Protein AF-A0A0B1RU85-F1 (afdb_monomer_lite)

Foldseek 3Di:
DQALVNLLVVVVVVVVVADPLEAEEEEDEAPDLAAQDDDDPVRCVVCVRRHPVNNLVSCVVVVHQHAYYHYAYPVDDDVVCVVVDVRDAHAHEADLSQLSYQEYHYNGQHDHYDPPPCPPPNASQNYAEYEYELLRFQALPSVLVSCLRDLNHAEYEYEYEPCLVVCLVPPPDQQDPDQRRGSRHPCRCVPDPDDNVNYDYYYHYPPPDPPPDDDDDDPRRHYDYD

Sequence (226 aa):
MVTPCAFRSLVRYLMEAADSETIWNLTLEDYTSRGQGYHGPADFSRYRNQVFISYIRALLDLGVSLNRLTLLDKRKISPYMMIMCMHKRRSIYMFPEFKRCRELFVCYDIGLIAPIFAHENDRFTSLRVFEVDESHVLYKRDLLEYLGNAPNLSEMRVVVPATWSRRVSTCTRGCFKSPDFACFRPDGWCGVQTRLPLTKFAIVGSDFEMSSTASIDSQKPRTITI

Structure (mmCIF, N/CA/C/O backbone):
data_AF-A0A0B1RU85-F1
#
_entry.id   AF-A0A0B1RU85-F1
#
loop_
_atom_site.group_PDB
_atom_site.id
_atom_site.type_symbol
_atom_site.label_atom_id
_atom_site.label_alt_id
_atom_site.label_comp_id
_atom_site.label_asym_id
_atom_site.label_entity_id
_atom_site.label_seq_id
_atom_site.pdbx_PDB_ins_code
_atom_site.Cartn_x
_atom_site.Cartn_y
_atom_site.Cartn_z
_atom_site.occupancy
_atom_site.B_iso_or_equiv
_atom_site.auth_seq_id
_atom_site.auth_comp_id
_atom_site.auth_asym_id
_atom_site.auth_atom_id
_atom_site.pdbx_PDB_model_num
ATOM 1 N N . MET A 1 1 ? 14.797 -3.941 17.939 1.00 65.75 1 MET A N 1
ATOM 2 C CA . MET A 1 1 ? 13.701 -4.357 17.034 1.00 65.75 1 MET A CA 1
ATOM 3 C C . MET A 1 1 ? 12.504 -4.723 17.899 1.00 65.75 1 MET A C 1
ATOM 5 O O . MET A 1 1 ? 12.635 -5.620 18.723 1.00 65.75 1 MET A O 1
ATOM 9 N N . VAL A 1 2 ? 11.397 -3.985 17.796 1.00 79.31 2 VAL A N 1
ATOM 10 C CA . VAL A 1 2 ? 10.183 -4.207 18.609 1.00 79.31 2 VAL A CA 1
ATOM 11 C C . VAL A 1 2 ? 9.482 -5.466 18.111 1.00 79.31 2 VAL A C 1
ATOM 13 O O . VAL A 1 2 ? 9.318 -5.611 16.910 1.00 79.31 2 VAL A O 1
ATOM 16 N N . THR A 1 3 ? 9.081 -6.398 18.976 1.00 87.88 3 THR A N 1
ATOM 17 C CA . THR A 1 3 ? 8.350 -7.599 18.526 1.00 87.88 3 THR A CA 1
ATOM 18 C C . THR A 1 3 ? 6.871 -7.278 18.265 1.00 87.88 3 THR A C 1
ATOM 20 O O . THR A 1 3 ? 6.344 -6.361 18.892 1.00 87.88 3 THR A O 1
ATOM 23 N N . PRO A 1 4 ? 6.151 -8.047 17.423 1.00 86.69 4 PRO A N 1
ATOM 24 C CA . PRO A 1 4 ? 4.714 -7.844 17.221 1.00 86.69 4 PRO A CA 1
ATOM 25 C C . PRO A 1 4 ? 3.900 -7.943 18.518 1.00 86.69 4 PRO A C 1
ATOM 27 O O . PRO A 1 4 ? 2.918 -7.230 18.680 1.00 86.69 4 PRO A O 1
ATOM 30 N N . CYS A 1 5 ? 4.326 -8.774 19.478 1.00 89.06 5 CYS A N 1
ATOM 31 C CA . CYS A 1 5 ? 3.682 -8.859 20.791 1.00 89.06 5 CYS A CA 1
ATOM 32 C C . CYS A 1 5 ? 3.886 -7.582 21.616 1.00 89.06 5 CYS A C 1
ATOM 34 O O . CYS A 1 5 ? 2.925 -7.065 22.176 1.00 89.06 5 CYS A O 1
ATOM 36 N N . ALA A 1 6 ? 5.115 -7.056 21.669 1.00 91.62 6 ALA A N 1
ATOM 37 C CA . ALA A 1 6 ? 5.402 -5.804 22.370 1.00 91.62 6 ALA A CA 1
ATOM 38 C C . ALA A 1 6 ? 4.677 -4.620 21.713 1.00 91.62 6 ALA A C 1
ATOM 40 O O . ALA A 1 6 ? 4.097 -3.787 22.402 1.00 91.62 6 ALA A O 1
ATOM 41 N N . PHE A 1 7 ? 4.642 -4.599 20.379 1.00 93.62 7 PHE A N 1
ATOM 42 C CA . PHE A 1 7 ? 3.871 -3.634 19.606 1.00 93.62 7 PHE A CA 1
ATOM 43 C C . PHE A 1 7 ? 2.373 -3.718 19.918 1.00 93.62 7 PHE A C 1
ATOM 45 O O . PHE A 1 7 ? 1.754 -2.704 20.211 1.00 93.62 7 PHE A O 1
ATOM 52 N N . ARG A 1 8 ? 1.796 -4.926 19.955 1.00 93.62 8 ARG A N 1
ATOM 53 C CA . ARG A 1 8 ? 0.395 -5.138 20.349 1.00 93.62 8 ARG A CA 1
ATOM 54 C C . ARG A 1 8 ? 0.104 -4.584 21.746 1.00 93.62 8 ARG A C 1
ATOM 56 O O . ARG A 1 8 ? -0.942 -3.976 21.947 1.00 93.62 8 ARG A O 1
ATOM 63 N N . SER A 1 9 ? 1.008 -4.782 22.706 1.00 94.38 9 SER A N 1
ATOM 64 C CA . SER A 1 9 ? 0.862 -4.217 24.054 1.00 94.38 9 SER A CA 1
ATOM 65 C C . SER A 1 9 ? 0.924 -2.689 24.055 1.00 94.38 9 SER A C 1
ATOM 67 O O . SER A 1 9 ? 0.103 -2.062 24.715 1.00 94.38 9 SER A O 1
ATOM 69 N N . LEU A 1 10 ? 1.836 -2.091 23.279 1.00 94.06 10 LEU A N 1
ATOM 70 C CA . LEU A 1 10 ? 1.905 -0.637 23.105 1.00 94.06 10 LEU A CA 1
ATOM 71 C C . LEU A 1 10 ? 0.601 -0.083 22.520 1.00 94.06 10 LEU A C 1
ATOM 73 O O . LEU A 1 10 ? 0.064 0.886 23.041 1.00 94.06 10 LEU A O 1
ATOM 77 N N . VAL A 1 11 ? 0.065 -0.715 21.474 1.00 93.81 11 VAL A N 1
ATOM 78 C CA . VAL A 1 11 ? -1.203 -0.294 20.865 1.00 93.81 11 VAL A CA 1
ATOM 79 C C . VAL A 1 11 ? -2.342 -0.357 21.879 1.00 93.81 11 VAL A C 1
ATOM 81 O O . VAL A 1 11 ? -3.091 0.604 21.980 1.00 93.81 11 VAL A O 1
ATOM 84 N N . ARG A 1 12 ? -2.456 -1.435 22.669 1.00 94.69 12 ARG A N 1
ATOM 85 C CA . ARG A 1 12 ? -3.480 -1.525 23.727 1.00 94.69 12 ARG A CA 1
ATOM 86 C C . ARG A 1 12 ? -3.381 -0.376 24.722 1.00 94.69 12 ARG A C 1
ATOM 88 O O . ARG A 1 12 ? -4.394 0.233 25.028 1.00 94.69 12 ARG A O 1
ATOM 95 N N . TYR A 1 13 ? -2.168 -0.064 25.167 1.00 94.25 13 TYR A N 1
ATOM 96 C CA . TYR A 1 13 ? -1.939 1.065 26.060 1.00 94.25 13 TYR A CA 1
ATOM 97 C C . TYR A 1 13 ? -2.370 2.395 25.420 1.00 94.25 13 TYR A C 1
ATOM 99 O O . TYR A 1 13 ? -3.059 3.193 26.043 1.00 94.25 13 TYR A O 1
ATOM 107 N N . LEU A 1 14 ? -2.035 2.618 24.145 1.00 93.88 14 LEU A N 1
ATOM 108 C CA . LEU A 1 14 ? -2.470 3.814 23.417 1.00 93.88 14 LEU A CA 1
ATOM 109 C C . LEU A 1 14 ? -3.996 3.870 23.235 1.00 93.88 14 LEU A C 1
ATOM 111 O O . LEU A 1 14 ? -4.567 4.956 23.256 1.00 93.88 14 LEU A O 1
ATOM 115 N N . MET A 1 15 ? -4.659 2.718 23.087 1.00 92.69 15 MET A N 1
ATOM 116 C CA . MET A 1 15 ? -6.118 2.637 22.986 1.00 92.69 15 MET A CA 1
ATOM 117 C C . MET A 1 15 ? -6.825 3.053 24.281 1.00 92.69 15 MET A C 1
ATOM 119 O O . MET A 1 15 ? -7.927 3.580 24.196 1.00 92.69 15 MET A O 1
ATOM 123 N N . GLU A 1 16 ? -6.213 2.878 25.457 1.00 93.00 16 GLU A N 1
ATOM 124 C CA . GLU A 1 16 ? -6.784 3.348 26.735 1.00 93.00 16 GLU A CA 1
ATOM 125 C C . GLU A 1 16 ? -6.899 4.881 26.797 1.00 93.00 16 GLU A C 1
ATOM 127 O O . GLU A 1 16 ? -7.765 5.414 27.487 1.00 93.00 16 GLU A O 1
ATOM 132 N N . ALA A 1 17 ? -6.045 5.595 26.057 1.00 89.38 17 ALA A N 1
ATOM 133 C CA . ALA A 1 17 ? -6.052 7.056 25.961 1.00 89.38 17 ALA A CA 1
ATOM 134 C C . ALA A 1 17 ? -6.800 7.591 24.722 1.00 89.38 17 ALA A C 1
ATOM 136 O O . ALA A 1 17 ? -6.946 8.812 24.569 1.00 89.38 17 ALA A O 1
ATOM 137 N N . ALA A 1 18 ? -7.232 6.696 23.830 1.00 90.12 18 ALA A N 1
ATOM 138 C CA . ALA A 1 18 ? -7.910 7.025 22.585 1.00 90.12 18 ALA A CA 1
ATOM 139 C C . ALA A 1 18 ? -9.431 7.088 22.768 1.00 90.12 18 ALA A C 1
ATOM 141 O O . ALA A 1 18 ? -10.016 6.412 23.610 1.00 90.12 18 ALA A O 1
ATOM 142 N N . ASP A 1 19 ? -10.071 7.887 21.927 1.00 89.31 19 ASP A N 1
ATOM 143 C CA . ASP A 1 19 ? -11.523 8.012 21.823 1.00 89.31 19 ASP A CA 1
ATOM 144 C C . ASP A 1 19 ? -12.006 7.608 20.416 1.00 89.31 19 ASP A C 1
ATOM 146 O O . ASP A 1 19 ? -11.216 7.213 19.553 1.00 89.31 19 ASP A O 1
ATOM 150 N N . SER A 1 20 ? -13.318 7.685 20.175 1.00 85.56 20 SER A N 1
ATOM 151 C CA . SER A 1 20 ? -13.927 7.351 18.878 1.00 85.56 20 SER A CA 1
ATOM 152 C C . SER A 1 20 ? -13.506 8.282 17.739 1.00 85.56 20 SER A C 1
ATOM 154 O O . SER A 1 20 ? -13.594 7.888 16.579 1.00 85.56 20 SER A O 1
ATOM 156 N N . GLU A 1 21 ? -13.040 9.490 18.058 1.00 88.88 21 GLU A N 1
ATOM 157 C CA . GLU A 1 21 ? -12.588 10.492 17.086 1.00 88.88 21 GLU A CA 1
ATOM 158 C C . GLU A 1 21 ? -11.089 10.372 16.781 1.00 88.88 21 GLU A C 1
ATOM 160 O O . GLU A 1 21 ? -10.546 11.106 15.950 1.00 88.88 21 GLU A O 1
ATOM 165 N N . THR A 1 22 ? -10.393 9.454 17.453 1.00 91.62 22 THR A N 1
ATOM 166 C CA . THR A 1 22 ? -8.951 9.307 17.315 1.00 91.62 22 THR A CA 1
ATOM 167 C C . THR A 1 22 ? -8.585 8.725 15.948 1.00 91.62 22 THR A C 1
ATOM 169 O O . THR A 1 22 ? -9.022 7.643 15.553 1.00 91.62 22 THR A O 1
ATOM 172 N N . ILE A 1 23 ? -7.714 9.433 15.232 1.00 94.31 23 ILE A N 1
ATOM 173 C CA . ILE A 1 23 ? -7.208 9.051 13.914 1.00 94.31 23 ILE A CA 1
ATOM 174 C C . ILE A 1 23 ? -5.918 8.252 14.082 1.00 94.31 23 ILE A C 1
ATOM 176 O O . ILE A 1 23 ? -4.928 8.764 14.601 1.00 94.31 23 ILE A O 1
ATOM 180 N N . TRP A 1 24 ? -5.911 7.019 13.577 1.00 95.75 24 TRP A N 1
ATOM 181 C CA . TRP A 1 24 ? -4.759 6.120 13.643 1.00 95.75 24 TRP A CA 1
ATOM 182 C C . TRP A 1 24 ? -3.991 6.083 12.323 1.00 95.75 24 TRP A C 1
ATOM 184 O O . TRP A 1 24 ? -4.533 5.694 11.286 1.00 95.75 24 TRP A O 1
ATOM 194 N N . ASN A 1 25 ? -2.710 6.432 12.368 1.00 96.88 25 ASN A N 1
ATOM 195 C CA . ASN A 1 25 ? -1.782 6.329 11.249 1.00 96.88 25 ASN A CA 1
ATOM 196 C C . ASN A 1 25 ? -0.615 5.411 11.630 1.00 96.88 25 ASN A C 1
ATOM 198 O O . ASN A 1 25 ? -0.093 5.495 12.741 1.00 96.88 25 ASN A O 1
ATOM 202 N N . LEU A 1 26 ? -0.187 4.559 10.701 1.00 96.50 26 LEU A N 1
ATOM 203 C CA . LEU A 1 26 ? 0.942 3.652 10.891 1.00 96.50 26 LEU A CA 1
ATOM 204 C C . LEU A 1 26 ? 1.973 3.842 9.783 1.00 96.50 26 LEU A C 1
ATOM 206 O O . LEU A 1 26 ? 1.632 3.743 8.603 1.00 96.50 26 LEU A O 1
ATOM 210 N N . THR A 1 27 ? 3.237 4.023 10.160 1.00 96.50 27 THR A N 1
ATOM 211 C CA . THR A 1 27 ? 4.373 3.977 9.236 1.00 96.50 27 THR A CA 1
ATOM 212 C C . THR A 1 27 ? 5.289 2.814 9.588 1.00 96.50 27 THR A C 1
ATOM 214 O O . THR A 1 27 ? 5.839 2.735 10.681 1.00 96.50 27 THR A O 1
ATOM 217 N N . LEU A 1 28 ? 5.480 1.896 8.642 1.00 94.88 28 LEU A N 1
ATOM 218 C CA . LEU A 1 28 ? 6.415 0.788 8.785 1.00 94.88 28 LEU A CA 1
ATOM 219 C C . LEU A 1 28 ? 7.633 1.025 7.900 1.00 94.88 28 LEU A C 1
ATOM 221 O O . LEU A 1 28 ? 7.527 1.113 6.675 1.00 94.88 28 LEU A O 1
ATOM 225 N N . GLU A 1 29 ? 8.796 1.112 8.540 1.00 93.62 29 GLU A N 1
ATOM 226 C CA . GLU A 1 29 ? 10.071 1.379 7.883 1.00 93.62 29 GLU A CA 1
ATOM 227 C C . GLU A 1 29 ? 10.967 0.136 7.897 1.00 93.62 29 GLU A C 1
ATOM 229 O O . GLU A 1 29 ? 11.256 -0.448 8.945 1.00 93.62 29 GLU A O 1
ATOM 234 N N . ASP A 1 30 ? 11.423 -0.282 6.719 1.00 90.56 30 ASP A N 1
ATOM 235 C CA . ASP A 1 30 ? 12.231 -1.481 6.558 1.00 90.56 30 ASP A CA 1
ATOM 236 C C . ASP A 1 30 ? 13.725 -1.155 6.578 1.00 90.56 30 ASP A C 1
ATOM 238 O O . ASP A 1 30 ? 14.282 -0.554 5.655 1.00 90.56 30 ASP A O 1
ATOM 242 N N . TYR A 1 31 ? 14.385 -1.639 7.626 1.00 87.69 31 TYR A N 1
ATOM 243 C CA . TYR A 1 31 ? 15.836 -1.590 7.803 1.00 87.69 31 TYR A CA 1
ATOM 244 C C . TYR A 1 31 ? 16.511 -2.962 7.636 1.00 87.69 31 TYR A C 1
ATOM 246 O O . TYR A 1 31 ? 17.743 -3.074 7.705 1.00 87.69 31 TYR A O 1
ATOM 254 N N . THR A 1 32 ? 15.736 -4.023 7.399 1.00 85.19 32 THR A N 1
ATOM 255 C CA . THR A 1 32 ? 16.245 -5.388 7.210 1.00 85.19 32 THR A CA 1
ATOM 256 C C . THR A 1 32 ? 17.167 -5.451 5.997 1.00 85.19 32 THR A C 1
ATOM 258 O O . THR A 1 32 ? 17.167 -4.558 5.158 1.00 85.19 32 THR A O 1
ATOM 261 N N . SER A 1 33 ? 17.984 -6.493 5.863 1.00 81.50 33 SER A N 1
ATOM 262 C CA . SER A 1 33 ? 18.828 -6.685 4.673 1.00 81.50 33 SER A CA 1
ATOM 263 C C . SER A 1 33 ? 18.098 -7.359 3.507 1.00 81.50 33 SER A C 1
ATOM 265 O O . SER A 1 33 ? 18.539 -7.219 2.368 1.00 81.50 33 SER A O 1
ATOM 267 N N . ARG A 1 34 ? 16.997 -8.072 3.775 1.00 79.25 34 ARG A N 1
ATOM 268 C CA . ARG A 1 34 ? 16.330 -8.971 2.816 1.00 79.25 34 ARG A CA 1
ATOM 269 C C . ARG A 1 34 ? 15.095 -8.369 2.148 1.00 79.25 34 ARG A C 1
ATOM 271 O O . ARG A 1 34 ? 14.706 -8.844 1.086 1.00 79.25 34 ARG A O 1
ATOM 278 N N . GLY A 1 35 ? 14.528 -7.324 2.735 1.00 85.94 35 GLY A N 1
ATOM 279 C CA . GLY A 1 35 ? 13.286 -6.731 2.274 1.00 85.94 35 GLY A CA 1
ATOM 280 C C . GLY A 1 35 ? 12.034 -7.438 2.811 1.00 85.94 35 GLY A C 1
ATOM 281 O O . GLY A 1 35 ? 12.143 -8.401 3.566 1.00 85.94 35 GLY A O 1
ATOM 282 N N . GLN A 1 36 ? 10.853 -6.980 2.387 1.00 89.00 36 GLN A N 1
ATOM 283 C CA . GLN A 1 36 ? 9.531 -7.439 2.850 1.00 89.00 36 GLN A CA 1
ATOM 284 C C . GLN A 1 36 ? 8.862 -8.459 1.911 1.00 89.00 36 GLN A C 1
ATOM 286 O O . GLN A 1 36 ? 7.638 -8.466 1.773 1.00 89.00 36 GLN A O 1
ATOM 291 N N . GLY A 1 37 ? 9.654 -9.267 1.203 1.00 85.62 37 GLY A N 1
ATOM 292 C CA . GLY A 1 37 ? 9.170 -10.166 0.152 1.00 85.62 37 GLY A CA 1
ATOM 293 C C . GLY A 1 37 ? 8.228 -11.267 0.658 1.00 85.62 37 GLY A C 1
ATOM 294 O O . GLY A 1 37 ? 7.721 -11.241 1.778 1.00 85.62 37 GLY A O 1
ATOM 295 N N . TYR A 1 38 ? 7.984 -12.282 -0.172 1.00 83.88 38 TYR A N 1
ATOM 296 C CA . TYR A 1 38 ? 7.183 -13.420 0.274 1.00 83.88 38 TYR A CA 1
ATOM 297 C C . TYR A 1 38 ? 7.962 -14.273 1.282 1.00 83.88 38 TYR A C 1
ATOM 299 O O . TYR A 1 38 ? 9.091 -14.689 1.019 1.00 83.88 38 TYR A O 1
ATOM 307 N N . HIS A 1 39 ? 7.324 -14.578 2.409 1.00 81.19 39 HIS A N 1
ATOM 308 C CA . HIS A 1 39 ? 7.817 -15.529 3.396 1.00 81.19 39 HIS A CA 1
ATOM 309 C C . HIS A 1 39 ? 6.855 -16.713 3.466 1.00 81.19 39 HIS A C 1
ATOM 311 O O . HIS A 1 39 ? 5.678 -16.538 3.784 1.00 81.19 39 HIS A O 1
ATOM 317 N N . GLY A 1 40 ? 7.358 -17.922 3.202 1.00 80.19 40 GLY A N 1
ATOM 318 C CA . GLY A 1 40 ? 6.576 -19.143 3.391 1.00 80.19 40 GLY A CA 1
ATOM 319 C C . GLY A 1 40 ? 6.234 -19.375 4.872 1.00 80.19 40 GLY A C 1
ATOM 320 O O . GLY A 1 40 ? 6.880 -18.791 5.743 1.00 80.19 40 GLY A O 1
ATOM 321 N N . PRO A 1 41 ? 5.270 -20.253 5.205 1.00 80.56 41 PRO A N 1
ATOM 322 C CA . PRO A 1 41 ? 4.784 -20.434 6.582 1.00 80.56 41 PRO A CA 1
ATOM 323 C C . PRO A 1 41 ? 5.880 -20.708 7.632 1.00 80.56 41 PRO A C 1
ATOM 325 O O . PRO A 1 41 ? 5.841 -20.173 8.745 1.00 80.56 41 PRO A O 1
ATOM 328 N N . ALA A 1 42 ? 6.895 -21.500 7.267 1.00 81.62 42 ALA A N 1
ATOM 329 C CA . ALA A 1 42 ? 8.024 -21.819 8.141 1.00 81.62 42 ALA A CA 1
ATOM 330 C C . ALA A 1 42 ? 8.927 -20.600 8.410 1.00 81.62 42 ALA A C 1
ATOM 332 O O . ALA A 1 42 ? 9.342 -20.366 9.547 1.00 81.62 42 ALA A O 1
ATOM 333 N N . ASP A 1 43 ? 9.192 -19.794 7.381 1.00 80.94 43 ASP A N 1
ATOM 334 C CA . ASP A 1 43 ? 10.002 -18.578 7.486 1.00 80.94 43 ASP A CA 1
ATOM 335 C C . ASP A 1 43 ? 9.235 -17.450 8.169 1.00 80.94 43 ASP A C 1
ATOM 337 O O . ASP A 1 43 ? 9.802 -16.709 8.968 1.00 80.94 43 ASP A O 1
ATOM 341 N N . PHE A 1 44 ? 7.931 -17.355 7.919 1.00 80.56 44 PHE A N 1
ATOM 342 C CA . PHE A 1 44 ? 7.063 -16.360 8.529 1.00 80.56 44 PHE A CA 1
ATOM 343 C C . PHE A 1 44 ? 7.102 -16.442 10.056 1.00 80.56 44 PHE A C 1
ATOM 345 O O . PHE A 1 44 ? 7.278 -15.434 10.736 1.00 80.56 44 PHE A O 1
ATOM 352 N N . SER A 1 45 ? 7.031 -17.657 10.603 1.00 80.06 45 SER A N 1
ATOM 353 C CA . SER A 1 45 ? 7.113 -17.882 12.049 1.00 80.06 45 SER A CA 1
ATOM 354 C C . SER A 1 45 ? 8.457 -17.430 12.635 1.00 80.06 45 SER A C 1
ATOM 356 O O . SER A 1 45 ? 8.499 -16.862 13.727 1.00 80.06 45 SER A O 1
ATOM 358 N N . ARG A 1 46 ? 9.554 -17.635 11.892 1.00 83.44 46 ARG A N 1
ATOM 359 C CA . ARG A 1 46 ? 10.921 -17.280 12.309 1.00 83.44 46 ARG A CA 1
ATOM 360 C C . ARG A 1 46 ? 11.205 -15.784 12.198 1.00 83.44 46 ARG A C 1
ATOM 362 O O . ARG A 1 46 ? 11.888 -15.235 13.056 1.00 83.44 46 ARG A O 1
ATOM 369 N N . TYR A 1 47 ? 10.676 -15.131 11.166 1.00 84.00 47 TYR A N 1
ATOM 370 C CA . TYR A 1 47 ? 10.952 -13.731 10.831 1.00 84.00 47 TYR A CA 1
ATOM 371 C C . TYR A 1 47 ? 9.776 -12.792 11.129 1.00 84.00 47 TYR A C 1
ATOM 373 O O . TYR A 1 47 ? 9.770 -11.652 10.676 1.00 84.00 47 TYR A O 1
ATOM 381 N N . ARG A 1 48 ? 8.793 -13.225 11.929 1.00 83.69 48 ARG A N 1
ATOM 382 C CA . ARG A 1 48 ? 7.587 -12.445 12.277 1.00 83.69 48 ARG A CA 1
ATOM 383 C C . ARG A 1 48 ? 7.865 -11.033 12.808 1.00 83.69 48 ARG A C 1
ATOM 385 O O . ARG A 1 48 ? 7.043 -10.143 12.675 1.00 83.69 48 ARG A O 1
ATOM 392 N N . ASN A 1 49 ? 9.015 -10.812 13.440 1.00 85.19 49 ASN A N 1
ATOM 393 C CA . ASN A 1 49 ? 9.450 -9.512 13.963 1.00 85.19 49 ASN A CA 1
ATOM 394 C C . ASN A 1 49 ? 10.182 -8.638 12.935 1.00 85.19 49 ASN A C 1
ATOM 396 O O . ASN A 1 49 ? 10.701 -7.585 13.284 1.00 85.19 49 ASN A O 1
ATOM 400 N N . GLN A 1 50 ? 10.285 -9.099 11.695 1.00 85.25 50 GLN A N 1
ATOM 401 C CA . GLN A 1 50 ? 10.953 -8.411 10.592 1.00 85.25 50 GLN A CA 1
ATOM 402 C C . GLN A 1 50 ? 9.999 -8.144 9.425 1.00 85.25 50 GLN A C 1
ATOM 404 O O . GLN A 1 50 ? 10.380 -7.433 8.499 1.00 85.25 50 GLN A O 1
ATOM 409 N N . VAL A 1 51 ? 8.782 -8.698 9.475 1.00 90.31 51 VAL A N 1
ATOM 410 C CA . VAL A 1 51 ? 7.784 -8.610 8.405 1.00 90.31 51 VAL A CA 1
ATOM 411 C C . VAL A 1 51 ? 6.653 -7.656 8.782 1.00 90.31 51 VAL A C 1
ATOM 413 O O . VAL A 1 51 ? 6.015 -7.796 9.826 1.00 90.31 51 VAL A O 1
ATOM 416 N N . PHE A 1 52 ? 6.368 -6.695 7.910 1.00 93.69 52 PHE A N 1
ATOM 417 C CA . PHE A 1 52 ? 5.370 -5.644 8.120 1.00 93.69 52 PHE A CA 1
ATOM 418 C C . PHE A 1 52 ? 3.977 -6.187 8.425 1.00 93.69 52 PHE A C 1
ATOM 420 O O . PHE A 1 52 ? 3.296 -5.711 9.334 1.00 93.69 52 PHE A O 1
ATOM 427 N N . ILE A 1 53 ? 3.569 -7.234 7.710 1.00 92.62 53 ILE A N 1
ATOM 428 C CA . ILE A 1 53 ? 2.241 -7.831 7.855 1.00 92.62 53 ILE A CA 1
ATOM 429 C C . ILE A 1 53 ? 1.965 -8.344 9.276 1.00 92.62 53 ILE A C 1
ATOM 431 O O . ILE A 1 53 ? 0.821 -8.309 9.717 1.00 92.62 53 ILE A O 1
ATOM 435 N N . SER A 1 54 ? 2.982 -8.758 10.039 1.00 92.75 54 SER A N 1
ATOM 436 C CA . SER A 1 54 ? 2.782 -9.180 11.431 1.00 92.75 54 SER A CA 1
ATOM 437 C C . SER A 1 54 ? 2.361 -8.023 12.341 1.00 92.75 54 SER A C 1
ATOM 439 O O . SER A 1 54 ? 1.551 -8.234 13.240 1.00 92.75 54 SER A O 1
ATOM 441 N N . TYR A 1 55 ? 2.863 -6.809 12.102 1.00 94.69 55 TYR A N 1
ATOM 442 C CA . TYR A 1 55 ? 2.471 -5.611 12.854 1.00 94.69 55 TYR A CA 1
ATOM 443 C C . TYR A 1 55 ? 1.075 -5.136 12.452 1.00 94.69 55 TYR A C 1
ATOM 445 O O . TYR A 1 55 ? 0.262 -4.804 13.310 1.00 94.69 55 TYR A O 1
ATOM 453 N N . ILE A 1 56 ? 0.767 -5.182 11.155 1.00 94.56 56 ILE A N 1
ATOM 454 C CA . ILE A 1 56 ? -0.553 -4.805 10.635 1.00 94.56 56 ILE A CA 1
ATOM 455 C C . ILE A 1 56 ? -1.628 -5.754 11.166 1.00 94.56 56 ILE A C 1
ATOM 457 O O . ILE A 1 56 ? -2.631 -5.296 11.702 1.00 94.56 56 ILE A O 1
ATOM 461 N N . ARG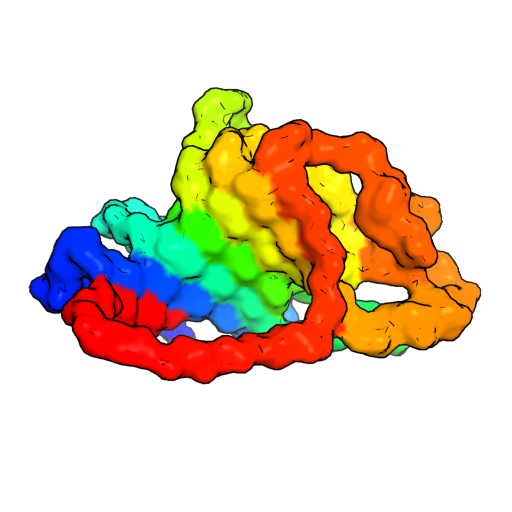 A 1 57 ? -1.395 -7.072 11.121 1.00 93.19 57 ARG A N 1
ATOM 462 C CA . ARG A 1 57 ? -2.305 -8.055 11.731 1.00 93.19 57 ARG A CA 1
ATOM 463 C C . ARG A 1 57 ? -2.487 -7.812 13.228 1.00 93.19 57 ARG A C 1
ATOM 465 O O . ARG A 1 57 ? -3.611 -7.856 13.703 1.00 93.19 57 ARG A O 1
ATOM 472 N N . ALA A 1 58 ? -1.424 -7.466 13.958 1.00 93.81 58 ALA A N 1
ATOM 473 C CA . ALA A 1 58 ? -1.534 -7.158 15.384 1.00 93.81 58 ALA A CA 1
ATOM 474 C C . ALA A 1 58 ? -2.446 -5.950 15.684 1.00 93.81 58 ALA A C 1
ATOM 476 O O . ALA A 1 58 ? -3.151 -5.983 16.689 1.00 93.81 58 ALA A O 1
ATOM 477 N N . LEU A 1 59 ? -2.454 -4.916 14.833 1.00 93.56 59 LEU A N 1
ATOM 478 C CA . LEU A 1 59 ? -3.378 -3.774 14.935 1.00 93.56 59 LEU A CA 1
ATOM 479 C C . LEU A 1 59 ? -4.816 -4.160 14.583 1.00 93.56 59 LEU A C 1
ATOM 481 O O . LEU A 1 59 ? -5.748 -3.822 15.311 1.00 93.56 59 LEU A O 1
ATOM 485 N N . LEU A 1 60 ? -4.991 -4.888 13.479 1.00 92.25 60 LEU A N 1
ATOM 486 C CA . LEU A 1 60 ? -6.307 -5.315 13.008 1.00 92.25 60 LEU A CA 1
ATOM 487 C C . LEU A 1 60 ? -6.988 -6.266 14.001 1.00 92.25 60 LEU A C 1
ATOM 489 O O . LEU A 1 60 ? -8.184 -6.134 14.242 1.00 92.25 60 LEU A O 1
ATOM 493 N N . ASP A 1 61 ? -6.228 -7.160 14.638 1.00 93.56 61 ASP A N 1
ATOM 494 C CA . ASP A 1 61 ? -6.706 -8.052 15.704 1.00 93.56 61 ASP A CA 1
ATOM 495 C C . ASP A 1 61 ? -7.197 -7.299 16.951 1.00 93.56 61 ASP A C 1
ATOM 497 O O . ASP A 1 61 ? -7.908 -7.869 17.779 1.00 93.56 61 ASP A O 1
ATOM 501 N N . LEU A 1 62 ? -6.763 -6.050 17.141 1.00 93.94 62 LEU A N 1
ATOM 502 C CA . LEU A 1 62 ? -7.226 -5.173 18.217 1.00 93.94 62 LEU A CA 1
ATOM 503 C C . LEU A 1 62 ? -8.428 -4.314 17.796 1.00 93.94 62 LEU A C 1
ATOM 505 O O . LEU A 1 62 ? -8.929 -3.545 18.608 1.00 93.94 62 LEU A O 1
ATOM 509 N N . GLY A 1 63 ? -8.900 -4.438 16.552 1.00 91.81 63 GLY A N 1
ATOM 510 C CA . GLY A 1 63 ? -10.018 -3.653 16.028 1.00 91.81 63 GLY A CA 1
ATOM 511 C C . GLY A 1 63 ? -9.662 -2.206 15.681 1.00 91.81 63 GLY A C 1
ATOM 512 O O . GLY A 1 63 ? -10.561 -1.391 15.482 1.00 91.81 63 GLY A O 1
ATOM 513 N N . VAL A 1 64 ? -8.371 -1.864 15.592 1.00 92.75 64 VAL A N 1
ATOM 514 C CA . VAL A 1 64 ? -7.941 -0.506 15.231 1.00 92.75 64 VAL A CA 1
ATOM 515 C C . VAL A 1 64 ? -8.270 -0.229 13.764 1.00 92.75 64 VAL A C 1
ATOM 517 O O . VAL A 1 64 ? -7.804 -0.925 12.861 1.00 92.75 64 VAL A O 1
ATOM 520 N N . SER A 1 65 ? -9.052 0.824 13.526 1.00 92.69 65 SER A N 1
ATOM 521 C CA . SER A 1 65 ? -9.378 1.300 12.180 1.00 92.69 65 SER A CA 1
ATOM 522 C C . SER A 1 65 ? -8.312 2.277 11.694 1.00 92.69 65 SER A C 1
ATOM 524 O O . SER A 1 65 ? -8.237 3.413 12.157 1.00 92.69 65 SER A O 1
ATOM 526 N N . LEU A 1 66 ? -7.473 1.834 10.757 1.00 95.38 66 LEU A N 1
ATOM 527 C CA . LEU A 1 66 ? -6.385 2.654 10.229 1.00 95.38 66 LEU A CA 1
ATOM 528 C C . LEU A 1 66 ? -6.903 3.708 9.249 1.00 95.38 66 LEU A C 1
ATOM 530 O O . LEU A 1 66 ? -7.533 3.399 8.236 1.00 95.38 66 LEU A O 1
ATOM 534 N N . ASN A 1 67 ? -6.555 4.963 9.506 1.00 96.75 67 ASN A N 1
ATOM 535 C CA . ASN A 1 67 ? -6.716 6.038 8.543 1.00 96.75 67 ASN A CA 1
ATOM 536 C C . ASN A 1 67 ? -5.618 5.960 7.477 1.00 96.75 67 ASN A C 1
ATOM 538 O O . ASN A 1 67 ? -5.928 5.854 6.296 1.00 96.75 67 ASN A O 1
ATOM 542 N N . ARG A 1 68 ? -4.344 5.925 7.877 1.00 97.69 68 ARG A N 1
ATOM 543 C CA . ARG A 1 68 ? -3.213 5.866 6.941 1.00 97.69 68 ARG A CA 1
ATOM 544 C C . ARG A 1 68 ? -2.272 4.712 7.251 1.00 97.69 68 ARG A C 1
ATOM 546 O O . ARG A 1 68 ? -1.900 4.514 8.405 1.00 97.69 68 ARG A O 1
ATOM 553 N N . LEU A 1 69 ? -1.848 4.004 6.210 1.00 98.19 69 LEU A N 1
ATOM 554 C CA . LEU A 1 69 ? -0.773 3.019 6.255 1.00 98.19 69 LEU A CA 1
ATOM 555 C C . LEU A 1 69 ? 0.326 3.413 5.264 1.00 98.19 69 LEU A C 1
ATOM 557 O O . LEU A 1 69 ? 0.066 3.505 4.067 1.00 98.19 69 LEU A O 1
ATOM 561 N N . THR A 1 70 ? 1.547 3.595 5.759 1.00 97.12 70 THR A N 1
ATOM 562 C CA . THR A 1 70 ? 2.731 3.904 4.949 1.00 97.12 70 THR A CA 1
ATOM 563 C C . THR A 1 70 ? 3.745 2.770 5.056 1.00 97.12 70 THR A C 1
ATOM 565 O O . THR A 1 70 ? 4.172 2.414 6.154 1.00 97.12 70 THR A O 1
ATOM 568 N N . LEU A 1 71 ? 4.146 2.202 3.918 1.00 95.38 71 LEU A N 1
ATOM 569 C CA . LEU A 1 71 ? 5.116 1.107 3.824 1.00 95.38 71 LEU A CA 1
ATOM 570 C C . LEU A 1 71 ? 6.374 1.614 3.117 1.00 95.38 71 LEU A C 1
ATOM 572 O O . LEU A 1 71 ? 6.320 1.945 1.934 1.00 95.38 71 LEU A O 1
ATOM 576 N N . LEU A 1 72 ? 7.501 1.679 3.826 1.00 92.81 72 LEU A N 1
ATOM 577 C CA . LEU A 1 72 ? 8.705 2.368 3.357 1.00 92.81 72 LEU A CA 1
ATOM 578 C C . LEU A 1 72 ? 9.945 1.470 3.400 1.00 92.81 72 LEU A C 1
ATOM 580 O O . LEU A 1 72 ? 10.262 0.892 4.437 1.00 92.81 72 LEU A O 1
ATOM 584 N N . ASP A 1 73 ? 10.702 1.415 2.302 1.00 89.94 73 ASP A N 1
ATOM 585 C CA . ASP A 1 73 ? 12.056 0.843 2.295 1.00 89.94 73 ASP A CA 1
ATOM 586 C C . ASP A 1 73 ? 13.117 1.944 2.427 1.00 89.94 73 ASP A C 1
ATOM 588 O O . ASP A 1 73 ? 13.443 2.632 1.460 1.00 89.94 73 ASP A O 1
ATOM 592 N N . LYS A 1 74 ? 13.709 2.098 3.617 1.00 83.75 74 LYS A N 1
ATOM 593 C CA . LYS A 1 74 ? 14.764 3.104 3.861 1.00 83.75 74 LYS A CA 1
ATOM 594 C C . LYS A 1 74 ? 16.098 2.737 3.232 1.00 83.75 74 LYS A C 1
ATOM 596 O O . LYS A 1 74 ? 16.936 3.603 3.000 1.00 83.75 74 LYS A O 1
ATOM 601 N N . ARG A 1 75 ? 16.323 1.446 2.988 1.00 81.25 75 ARG A N 1
ATOM 602 C CA . ARG A 1 75 ? 17.557 0.936 2.375 1.00 81.25 75 ARG A CA 1
ATOM 603 C C . ARG A 1 75 ? 17.416 0.772 0.873 1.00 81.25 75 ARG A C 1
ATOM 605 O O . ARG A 1 75 ? 18.278 0.164 0.232 1.00 81.25 75 ARG A O 1
ATOM 612 N N . LYS A 1 76 ? 16.325 1.296 0.324 1.00 75.50 76 LYS A N 1
ATOM 613 C CA . LYS A 1 76 ? 16.056 1.252 -1.090 1.00 75.50 76 LYS A CA 1
ATOM 614 C C . LYS A 1 76 ? 17.165 1.947 -1.849 1.00 75.50 76 LYS A C 1
ATOM 616 O O . LYS A 1 76 ? 17.495 3.108 -1.616 1.00 75.50 76 LYS A O 1
ATOM 621 N N . ILE A 1 77 ? 17.675 1.227 -2.830 1.00 71.00 77 ILE A N 1
ATOM 622 C CA . ILE A 1 77 ? 18.499 1.822 -3.858 1.00 71.00 77 ILE A CA 1
ATOM 623 C C . ILE A 1 77 ? 17.562 2.215 -4.996 1.00 71.00 77 ILE A C 1
ATOM 625 O O . ILE A 1 77 ? 16.641 1.481 -5.355 1.00 71.00 77 ILE A O 1
ATOM 629 N N . SER A 1 78 ? 17.796 3.399 -5.550 1.00 66.19 78 SER A N 1
ATOM 630 C CA . SER A 1 78 ? 17.152 3.875 -6.770 1.00 66.19 78 SER A CA 1
ATOM 631 C C . SER A 1 78 ? 17.115 2.743 -7.816 1.00 66.19 78 SER A C 1
ATOM 633 O O . SER A 1 78 ? 18.183 2.192 -8.099 1.00 66.19 78 SER A O 1
ATOM 635 N N . PRO A 1 79 ? 15.957 2.382 -8.414 1.00 61.06 79 PRO A N 1
ATOM 636 C CA . PRO A 1 79 ? 15.862 1.241 -9.340 1.00 61.06 79 PRO A CA 1
ATOM 637 C C . PRO A 1 79 ? 16.861 1.298 -10.512 1.00 61.06 79 PRO A C 1
ATOM 639 O O . PRO A 1 79 ? 17.251 0.279 -11.068 1.00 61.06 79 PRO A O 1
ATOM 642 N N . TYR A 1 80 ? 17.353 2.494 -10.832 1.00 58.00 80 TYR A N 1
ATOM 643 C CA . TYR A 1 80 ? 18.387 2.777 -11.829 1.00 58.00 80 TYR A CA 1
ATOM 644 C C . TYR A 1 80 ? 19.780 2.236 -11.458 1.00 58.00 80 TYR A C 1
ATOM 646 O O . TYR A 1 80 ? 20.533 1.811 -12.328 1.00 58.00 80 TYR A O 1
ATOM 654 N N . MET A 1 81 ? 20.125 2.205 -10.169 1.00 58.22 81 MET A N 1
ATOM 655 C CA . MET A 1 81 ? 21.381 1.621 -9.684 1.00 58.22 81 MET A CA 1
ATOM 656 C C . MET A 1 81 ? 21.331 0.091 -9.674 1.00 58.22 81 MET A C 1
ATOM 658 O O . MET A 1 81 ? 22.374 -0.547 -9.620 1.00 58.22 81 MET A O 1
ATOM 662 N N . MET A 1 82 ? 20.145 -0.522 -9.747 1.00 56.84 82 MET A N 1
ATOM 663 C CA . MET A 1 82 ? 20.024 -1.981 -9.759 1.00 56.84 82 MET A CA 1
ATOM 664 C C . MET A 1 82 ? 20.494 -2.626 -11.065 1.00 56.84 82 MET A C 1
ATOM 666 O O . MET A 1 82 ? 20.853 -3.797 -11.076 1.00 56.84 82 MET A O 1
ATOM 670 N N . ILE A 1 83 ? 20.489 -1.881 -12.174 1.00 56.22 83 ILE A N 1
ATOM 671 C CA . ILE A 1 83 ? 21.070 -2.352 -13.441 1.00 56.22 83 ILE A CA 1
ATOM 672 C C . ILE A 1 83 ? 22.600 -2.372 -13.335 1.00 56.22 83 ILE A C 1
ATOM 674 O O . ILE A 1 83 ? 23.256 -3.206 -13.953 1.00 56.22 83 ILE A O 1
ATOM 678 N N . MET A 1 84 ? 23.164 -1.450 -12.550 1.00 48.41 84 MET A N 1
ATOM 679 C CA . MET A 1 84 ? 24.609 -1.273 -12.402 1.00 48.41 84 MET A CA 1
ATOM 680 C C . MET A 1 84 ? 25.196 -2.125 -11.275 1.00 48.41 84 MET A C 1
ATOM 682 O O . MET A 1 84 ? 26.327 -2.590 -11.379 1.00 48.41 84 MET A O 1
ATOM 686 N N . CYS A 1 85 ? 24.424 -2.372 -10.220 1.00 51.84 85 CYS A N 1
ATOM 687 C CA . CYS A 1 85 ? 24.832 -3.177 -9.085 1.00 51.84 85 CYS A CA 1
ATOM 688 C C . CYS A 1 85 ? 23.998 -4.457 -9.045 1.00 51.84 85 CYS A C 1
ATOM 690 O O . CYS A 1 85 ? 22.779 -4.391 -8.916 1.00 51.84 85 CYS A O 1
ATOM 692 N N . MET A 1 86 ? 24.660 -5.618 -9.065 1.00 55.03 86 MET A N 1
ATOM 693 C CA . MET A 1 86 ? 24.084 -6.971 -8.912 1.00 55.03 86 MET A CA 1
ATOM 694 C C . MET A 1 86 ? 23.457 -7.217 -7.516 1.00 55.03 86 MET A C 1
ATOM 696 O O . MET A 1 86 ? 23.518 -8.315 -6.963 1.00 55.03 86 MET A O 1
ATOM 700 N N . HIS A 1 87 ? 22.893 -6.188 -6.883 1.00 61.03 87 HIS A N 1
ATOM 701 C CA . HIS A 1 87 ? 22.187 -6.299 -5.620 1.00 61.03 87 HIS A CA 1
ATOM 702 C C . HIS A 1 87 ? 20.822 -6.951 -5.839 1.00 61.03 87 HIS A C 1
ATOM 704 O O . HIS A 1 87 ? 20.108 -6.657 -6.799 1.00 61.03 87 HIS A O 1
ATOM 710 N N . LYS A 1 88 ? 20.433 -7.831 -4.910 1.00 67.06 88 LYS A N 1
ATOM 711 C CA . LYS A 1 88 ? 19.091 -8.417 -4.908 1.00 67.06 88 LYS A CA 1
ATOM 712 C C . LYS A 1 88 ? 18.052 -7.309 -4.763 1.00 67.06 88 LYS A C 1
ATOM 714 O O . LYS A 1 88 ? 18.147 -6.488 -3.849 1.00 67.06 88 LYS A O 1
ATOM 719 N N . ARG A 1 89 ? 17.046 -7.331 -5.641 1.00 72.50 89 ARG A N 1
ATOM 720 C CA . ARG A 1 89 ? 15.865 -6.475 -5.524 1.00 72.50 89 ARG A CA 1
ATOM 721 C C . ARG A 1 89 ? 15.220 -6.699 -4.166 1.00 72.50 89 ARG A C 1
ATOM 723 O O . ARG A 1 89 ? 14.911 -7.835 -3.810 1.00 72.50 89 ARG A O 1
ATOM 730 N N . ARG A 1 90 ? 15.002 -5.617 -3.433 1.00 83.75 90 ARG A N 1
ATOM 731 C CA . ARG A 1 90 ? 14.196 -5.626 -2.216 1.00 83.75 90 ARG A CA 1
ATOM 732 C C . ARG A 1 90 ? 12.780 -5.354 -2.666 1.00 83.75 90 ARG A C 1
ATOM 734 O O . ARG A 1 90 ? 12.555 -4.344 -3.313 1.00 83.75 90 ARG A O 1
ATOM 741 N N . SER A 1 91 ? 11.860 -6.269 -2.402 1.00 86.50 91 SER A N 1
ATOM 742 C CA . SER A 1 91 ? 10.459 -6.088 -2.778 1.00 86.50 91 SER A CA 1
ATOM 743 C C . SER A 1 91 ? 9.551 -6.312 -1.586 1.00 86.50 91 SER A C 1
ATOM 745 O O . SER A 1 91 ? 9.948 -6.982 -0.633 1.00 86.50 91 SER A O 1
ATOM 747 N N . ILE A 1 92 ? 8.357 -5.737 -1.645 1.00 90.50 92 ILE A N 1
ATOM 748 C CA . ILE A 1 92 ? 7.275 -6.022 -0.719 1.00 90.50 92 ILE A CA 1
ATOM 749 C C . ILE A 1 92 ? 6.313 -7.013 -1.358 1.00 90.50 92 ILE A C 1
ATOM 751 O O . ILE A 1 92 ? 6.004 -6.922 -2.551 1.00 90.50 92 ILE A O 1
ATOM 755 N N . TYR A 1 93 ? 5.859 -7.968 -0.553 1.00 89.19 93 TYR A N 1
ATOM 756 C CA . TYR A 1 93 ? 4.725 -8.810 -0.893 1.00 89.19 93 TYR A CA 1
ATOM 757 C C . TYR A 1 93 ? 3.420 -8.122 -0.482 1.00 89.19 93 TYR A C 1
ATOM 759 O O . TYR A 1 93 ? 3.235 -7.793 0.691 1.00 89.19 93 TYR A O 1
ATOM 767 N N . MET A 1 94 ? 2.514 -7.896 -1.436 1.00 91.12 94 MET A N 1
ATOM 768 C CA . MET A 1 94 ? 1.262 -7.169 -1.185 1.00 91.12 94 MET A CA 1
ATOM 769 C C . MET A 1 94 ? 0.192 -8.086 -0.592 1.00 91.12 94 MET A C 1
ATOM 771 O O . MET A 1 94 ? -0.458 -8.843 -1.313 1.00 91.12 94 MET A O 1
ATOM 775 N N . PHE A 1 95 ? 0.002 -8.004 0.725 1.00 90.94 95 PHE A N 1
ATOM 776 C CA . PHE A 1 95 ? -1.034 -8.734 1.456 1.00 90.94 95 PHE A CA 1
ATOM 777 C C . PHE A 1 95 ? -2.389 -8.005 1.406 1.00 90.94 95 PHE A C 1
ATOM 779 O O . PHE A 1 95 ? -2.404 -6.782 1.552 1.00 90.94 95 PHE A O 1
ATOM 786 N N . PRO A 1 96 ? -3.534 -8.711 1.286 1.00 90.62 96 PRO A N 1
ATOM 787 C CA . PRO A 1 96 ? -4.858 -8.082 1.269 1.00 90.62 96 PRO A CA 1
ATOM 788 C C . PRO A 1 96 ? -5.140 -7.174 2.473 1.00 90.62 96 PRO A C 1
ATOM 790 O O . PRO A 1 96 ? -5.795 -6.143 2.333 1.00 90.62 96 PRO A O 1
ATOM 793 N N . GLU A 1 97 ? -4.607 -7.512 3.647 1.00 92.44 97 GLU A N 1
ATOM 794 C CA . GLU A 1 97 ? -4.740 -6.743 4.885 1.00 92.44 97 GLU A CA 1
ATOM 795 C C . GLU A 1 97 ? -4.194 -5.316 4.773 1.00 92.44 97 GLU A C 1
ATOM 797 O O . GLU A 1 97 ? -4.653 -4.441 5.502 1.00 92.44 97 GLU A O 1
ATOM 802 N N . PHE A 1 98 ? -3.279 -5.039 3.838 1.00 94.12 98 PHE A N 1
ATOM 803 C CA . PHE A 1 98 ? -2.790 -3.678 3.603 1.00 94.12 98 PHE A CA 1
ATOM 804 C C . PHE A 1 98 ? -3.897 -2.749 3.088 1.00 94.12 98 PHE A C 1
ATOM 806 O O . PHE A 1 98 ? -3.806 -1.545 3.281 1.00 94.12 98 PHE A O 1
ATOM 813 N N . LYS A 1 99 ? -4.971 -3.288 2.489 1.00 93.75 99 LYS A N 1
ATOM 814 C CA . LYS A 1 99 ? -6.154 -2.512 2.071 1.00 93.75 99 LYS A CA 1
ATOM 815 C C . LYS A 1 99 ? -7.098 -2.179 3.230 1.00 93.75 99 LYS A C 1
ATOM 817 O O . LYS A 1 99 ? -8.079 -1.472 3.024 1.00 93.75 99 LYS A O 1
ATOM 822 N N . ARG A 1 100 ? -6.858 -2.679 4.450 1.00 93.75 100 ARG A N 1
ATOM 823 C CA . ARG A 1 100 ? -7.685 -2.373 5.636 1.00 93.75 1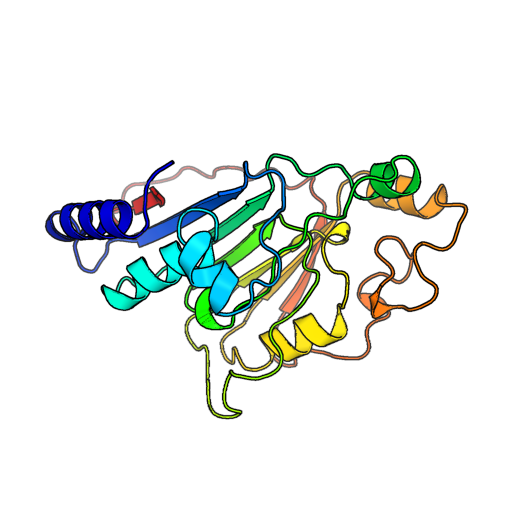00 ARG A CA 1
ATOM 824 C C . ARG A 1 100 ? -7.281 -1.047 6.292 1.00 93.75 100 ARG A C 1
ATOM 826 O O . ARG A 1 100 ? -7.118 -0.959 7.505 1.00 93.75 100 ARG A O 1
ATOM 833 N N . CYS A 1 101 ? -7.138 -0.013 5.475 1.00 96.31 101 CYS A N 1
ATOM 834 C CA . CYS A 1 101 ? -6.934 1.372 5.881 1.00 96.31 101 CYS A CA 1
ATOM 835 C C . CYS A 1 101 ? -7.694 2.299 4.923 1.00 96.31 101 CYS A C 1
ATOM 837 O O . CYS A 1 101 ? -8.162 1.845 3.882 1.00 96.31 101 CYS A O 1
ATOM 839 N N . ARG A 1 102 ? -7.834 3.587 5.254 1.00 97.06 102 ARG A N 1
ATOM 840 C CA . ARG A 1 102 ? -8.439 4.578 4.346 1.00 97.06 102 ARG A CA 1
ATOM 841 C C . ARG A 1 102 ? -7.477 5.028 3.245 1.00 97.06 102 ARG A C 1
ATOM 843 O O . ARG A 1 102 ? -7.896 5.193 2.098 1.00 97.06 102 ARG A O 1
ATOM 850 N N . GLU A 1 103 ? -6.207 5.199 3.584 1.00 98.19 103 GLU A N 1
ATOM 851 C CA . GLU A 1 103 ? -5.142 5.637 2.685 1.00 98.19 103 GLU A CA 1
ATOM 852 C C . GLU A 1 103 ? -3.947 4.680 2.778 1.00 98.19 103 GLU A C 1
ATOM 854 O O . GLU A 1 103 ? -3.446 4.411 3.875 1.00 98.19 103 GLU A O 1
ATOM 859 N N . LEU A 1 104 ? -3.483 4.170 1.636 1.00 97.75 104 LEU A N 1
ATOM 860 C CA . LEU A 1 104 ? -2.328 3.277 1.539 1.00 97.75 104 LEU A CA 1
ATOM 861 C C . LEU A 1 104 ? -1.231 3.924 0.691 1.00 97.75 104 LEU A C 1
ATOM 863 O O . LEU A 1 104 ? -1.433 4.161 -0.497 1.00 97.75 104 LEU A O 1
ATOM 867 N N . PHE A 1 105 ? -0.066 4.144 1.295 1.00 96.19 105 PHE A N 1
ATOM 868 C CA . PHE A 1 105 ? 1.124 4.700 0.654 1.00 96.19 105 PHE A CA 1
ATOM 869 C C . PHE A 1 105 ? 2.218 3.636 0.591 1.00 96.19 105 PHE A C 1
ATOM 871 O O . PHE A 1 105 ? 2.654 3.115 1.623 1.00 96.19 105 PHE A O 1
ATOM 878 N N . VAL A 1 106 ? 2.674 3.303 -0.617 1.00 94.12 106 VAL A N 1
ATOM 879 C CA . VAL A 1 106 ? 3.687 2.264 -0.836 1.00 94.12 106 VAL A CA 1
ATOM 880 C C . VAL A 1 106 ? 4.958 2.869 -1.427 1.00 94.12 106 VAL A C 1
ATOM 882 O O . VAL A 1 106 ? 5.156 2.952 -2.639 1.00 94.12 106 VAL A O 1
ATOM 885 N N . CYS A 1 107 ? 5.886 3.216 -0.544 1.00 90.12 107 CYS A N 1
ATOM 886 C CA . CYS A 1 107 ? 7.237 3.666 -0.869 1.00 90.12 107 CYS A CA 1
ATOM 887 C C . CYS A 1 107 ? 8.208 2.470 -0.884 1.00 90.12 107 CYS A C 1
ATOM 889 O O . CYS A 1 107 ? 9.272 2.478 -0.259 1.00 90.12 107 CYS A O 1
ATOM 891 N N . TYR A 1 108 ? 7.809 1.402 -1.575 1.00 89.75 108 TYR A N 1
ATOM 892 C CA . TYR A 1 108 ? 8.507 0.119 -1.631 1.00 89.75 108 TYR A CA 1
ATOM 893 C C . TYR A 1 108 ? 8.349 -0.472 -3.032 1.00 89.75 108 TYR A C 1
ATOM 895 O O . TYR A 1 108 ? 7.271 -0.359 -3.602 1.00 89.75 108 TYR A O 1
ATOM 903 N N . ASP A 1 109 ? 9.373 -1.134 -3.578 1.00 85.81 109 ASP A N 1
ATOM 904 C CA . ASP A 1 109 ? 9.205 -1.938 -4.799 1.00 85.81 109 ASP A CA 1
ATOM 905 C C . ASP A 1 109 ? 8.168 -3.055 -4.584 1.00 85.81 109 ASP A C 1
ATOM 907 O O . ASP A 1 109 ? 8.412 -4.027 -3.873 1.00 85.81 109 ASP A O 1
ATOM 911 N N . ILE A 1 110 ? 7.017 -2.943 -5.226 1.00 87.69 110 ILE A N 1
ATOM 912 C CA . ILE A 1 110 ? 5.983 -3.966 -5.301 1.00 87.69 110 ILE A CA 1
ATOM 913 C C . ILE A 1 110 ? 6.452 -5.032 -6.286 1.00 87.69 110 ILE A C 1
ATOM 915 O O . ILE A 1 110 ? 6.519 -4.796 -7.494 1.00 87.69 110 ILE A O 1
ATOM 919 N N . GLY A 1 111 ? 6.817 -6.193 -5.743 1.00 78.56 111 GLY A N 1
ATOM 920 C CA . GLY A 1 111 ? 7.290 -7.335 -6.518 1.00 78.56 111 GLY A CA 1
ATOM 921 C C . GLY A 1 111 ? 6.202 -8.370 -6.703 1.00 78.56 111 GLY A C 1
ATOM 922 O O . GLY A 1 111 ? 5.587 -8.442 -7.756 1.00 78.56 111 GLY A O 1
ATOM 923 N N . LEU A 1 112 ? 5.991 -9.188 -5.678 1.00 77.25 112 LEU A N 1
ATOM 924 C CA . LEU A 1 112 ? 4.951 -10.205 -5.688 1.00 77.25 112 LEU A CA 1
ATOM 925 C C . LEU A 1 112 ? 3.677 -9.641 -5.071 1.00 77.25 112 LEU A C 1
ATOM 927 O O . LEU A 1 112 ? 3.698 -8.981 -4.032 1.00 77.25 112 LEU A O 1
ATOM 931 N N . ILE A 1 113 ? 2.558 -9.937 -5.703 1.00 79.19 113 ILE A N 1
ATOM 932 C CA . ILE A 1 113 ? 1.236 -9.577 -5.215 1.00 79.19 113 ILE A CA 1
ATOM 933 C C . ILE A 1 113 ? 0.574 -10.869 -4.796 1.00 79.19 113 ILE A C 1
ATOM 935 O O . ILE A 1 113 ? 0.719 -11.872 -5.492 1.00 79.19 113 ILE A O 1
ATOM 939 N N . ALA A 1 114 ? -0.060 -10.879 -3.624 1.00 67.12 114 ALA A N 1
ATOM 940 C CA . ALA A 1 114 ? -0.612 -12.113 -3.106 1.00 67.12 114 ALA A CA 1
ATOM 941 C C . ALA A 1 114 ? -1.605 -12.714 -4.107 1.00 67.12 114 ALA A C 1
ATOM 943 O O . ALA A 1 114 ? -2.626 -12.071 -4.366 1.00 67.12 114 ALA A O 1
ATOM 944 N N . PRO A 1 115 ? -1.351 -13.923 -4.650 1.00 53.94 115 PRO A N 1
ATOM 945 C CA . PRO A 1 115 ? -2.362 -14.610 -5.427 1.00 53.94 115 PRO A CA 1
ATOM 946 C C . PRO A 1 115 ? -3.523 -14.943 -4.485 1.00 53.94 115 PRO A C 1
ATOM 948 O O . PRO A 1 115 ? -3.390 -15.763 -3.581 1.00 53.94 115 PRO A O 1
ATOM 951 N N . ILE A 1 116 ? -4.613 -14.192 -4.653 1.00 52.28 116 ILE A N 1
ATOM 952 C CA . ILE A 1 116 ? -6.020 -14.572 -4.462 1.00 52.28 116 ILE A CA 1
ATOM 953 C C . ILE A 1 116 ? -6.284 -15.532 -3.282 1.00 52.28 116 ILE A C 1
ATOM 955 O O . ILE A 1 116 ? -6.888 -16.587 -3.428 1.00 52.28 116 ILE A O 1
ATOM 959 N N . PHE A 1 117 ? -5.860 -15.147 -2.077 1.00 48.09 117 PHE A N 1
ATOM 960 C CA . PHE A 1 117 ? -6.553 -15.570 -0.849 1.00 48.09 117 PHE A CA 1
ATOM 961 C C . PHE A 1 117 ? -7.543 -14.513 -0.362 1.00 48.09 117 PHE A C 1
ATOM 963 O O . PHE A 1 117 ? -8.223 -14.734 0.633 1.00 48.09 117 PHE A O 1
ATOM 970 N N . ALA A 1 118 ? -7.644 -13.375 -1.058 1.00 52.41 118 ALA A N 1
ATOM 971 C CA . ALA A 1 118 ? -8.875 -12.616 -0.986 1.00 52.41 118 ALA A CA 1
ATOM 972 C C . ALA A 1 118 ? -9.918 -13.480 -1.695 1.00 52.41 118 ALA A C 1
ATOM 974 O O . ALA A 1 118 ? -9.813 -13.679 -2.906 1.00 52.41 118 ALA A O 1
ATOM 975 N N . HIS A 1 119 ? -10.861 -14.050 -0.951 1.00 56.81 119 HIS A N 1
ATOM 976 C CA . HIS A 1 119 ? -12.004 -14.701 -1.577 1.00 56.81 119 HIS A CA 1
ATOM 977 C C . HIS A 1 119 ? -12.626 -13.697 -2.563 1.00 56.81 119 HIS A C 1
ATOM 979 O O . HIS A 1 119 ? -12.585 -12.496 -2.306 1.00 56.81 119 HIS A O 1
ATOM 985 N N . GLU A 1 120 ? -13.214 -14.135 -3.679 1.00 55.06 120 GLU A N 1
ATOM 986 C CA . GLU A 1 120 ? -13.858 -13.214 -4.645 1.00 55.06 120 GLU A CA 1
ATOM 987 C C . GLU A 1 120 ? -14.898 -12.282 -3.977 1.00 55.06 120 GLU A C 1
ATOM 989 O O . GLU A 1 120 ? -15.215 -11.207 -4.485 1.00 55.06 120 GLU A O 1
ATOM 994 N N . ASN A 1 121 ? -15.371 -12.661 -2.784 1.00 59.44 121 ASN A N 1
ATOM 995 C CA . ASN A 1 121 ? -16.292 -11.906 -1.940 1.00 59.44 121 ASN A CA 1
ATOM 996 C C . ASN A 1 121 ? -15.631 -10.938 -0.940 1.00 59.44 121 ASN A C 1
ATOM 998 O O . ASN A 1 121 ? -16.341 -10.148 -0.315 1.00 59.44 121 ASN A O 1
ATOM 1002 N N . ASP A 1 122 ? -14.309 -10.967 -0.765 1.00 75.50 122 ASP A N 1
ATOM 1003 C CA . ASP A 1 122 ? -13.608 -10.064 0.148 1.00 75.50 122 ASP A CA 1
ATOM 1004 C C . ASP A 1 122 ? -13.610 -8.647 -0.423 1.00 75.50 122 ASP A C 1
ATOM 1006 O O . ASP A 1 122 ? -12.861 -8.312 -1.344 1.00 75.50 122 ASP A O 1
ATOM 1010 N N . ARG A 1 123 ? -14.462 -7.794 0.152 1.00 83.19 123 ARG A N 1
ATOM 1011 C CA . ARG A 1 123 ? -14.576 -6.378 -0.206 1.00 83.19 123 ARG A CA 1
ATOM 1012 C C . ARG A 1 123 ? -13.853 -5.507 0.811 1.00 83.19 123 ARG A C 1
ATOM 1014 O O . ARG A 1 123 ? -14.224 -5.458 1.982 1.00 83.19 123 ARG A O 1
ATOM 1021 N N . PHE A 1 124 ? -12.860 -4.754 0.348 1.00 90.00 124 PHE A N 1
ATOM 1022 C CA . PHE A 1 124 ? -12.096 -3.813 1.169 1.00 90.00 124 PHE A CA 1
ATOM 1023 C C . PHE A 1 124 ? -12.709 -2.415 1.067 1.00 90.00 124 PHE A C 1
ATOM 1025 O O . PHE A 1 124 ? -12.239 -1.557 0.325 1.00 90.00 124 PHE A O 1
ATOM 1032 N N . THR A 1 125 ? -13.805 -2.193 1.791 1.00 92.50 125 THR A N 1
ATOM 1033 C CA . THR A 1 125 ? -14.592 -0.947 1.735 1.00 92.50 125 THR A CA 1
ATOM 1034 C C . THR A 1 125 ? -13.911 0.249 2.404 1.00 92.50 125 THR A C 1
ATOM 1036 O O . THR A 1 125 ? -14.315 1.388 2.172 1.00 92.50 125 THR A O 1
ATOM 1039 N N . SER A 1 126 ? -12.893 0.026 3.234 1.00 94.44 126 SER A N 1
ATOM 1040 C CA . SER A 1 126 ? -12.200 1.114 3.930 1.00 94.44 126 SER A CA 1
ATOM 1041 C C . SER A 1 126 ? -11.314 1.935 2.997 1.00 94.44 126 SER A C 1
ATOM 1043 O O . SER A 1 126 ? -11.254 3.153 3.153 1.00 94.44 126 SER A O 1
ATOM 1045 N N . LEU A 1 127 ? -10.660 1.289 2.025 1.00 96.62 127 LEU A N 1
ATOM 1046 C CA . LEU A 1 127 ? -9.661 1.925 1.171 1.00 96.62 127 LEU A CA 1
ATOM 1047 C C . LEU A 1 127 ? -10.299 2.928 0.215 1.00 96.62 127 LEU A C 1
ATOM 1049 O O . LEU A 1 127 ? -11.203 2.586 -0.543 1.00 96.62 127 LEU A O 1
ATOM 1053 N N . ARG A 1 128 ? -9.787 4.161 0.240 1.00 96.75 128 ARG A N 1
ATOM 1054 C CA . ARG A 1 128 ? -10.230 5.275 -0.611 1.00 96.75 128 ARG A CA 1
ATOM 1055 C C . ARG A 1 128 ? -9.118 5.859 -1.468 1.00 96.75 128 ARG A C 1
ATOM 1057 O O . ARG A 1 128 ? -9.407 6.330 -2.569 1.00 96.75 128 ARG A O 1
ATOM 1064 N N . VAL A 1 129 ? -7.880 5.828 -0.973 1.00 97.19 129 VAL A N 1
ATOM 1065 C CA . VAL A 1 129 ? -6.702 6.378 -1.655 1.00 97.19 129 VAL A CA 1
ATOM 1066 C C . VAL A 1 129 ? -5.580 5.346 -1.667 1.00 97.19 129 VAL A C 1
ATOM 1068 O O . VAL A 1 129 ? -5.226 4.801 -0.621 1.00 97.19 129 VAL A O 1
ATOM 1071 N N . PHE A 1 130 ? -5.007 5.107 -2.842 1.00 96.75 130 PHE A N 1
ATOM 1072 C CA . PHE A 1 130 ? -3.787 4.326 -3.017 1.00 96.75 130 PHE A CA 1
ATOM 1073 C C . PHE A 1 130 ? -2.722 5.183 -3.698 1.00 96.75 130 PHE A C 1
ATOM 1075 O O . PHE A 1 130 ? -2.989 5.772 -4.744 1.00 96.75 130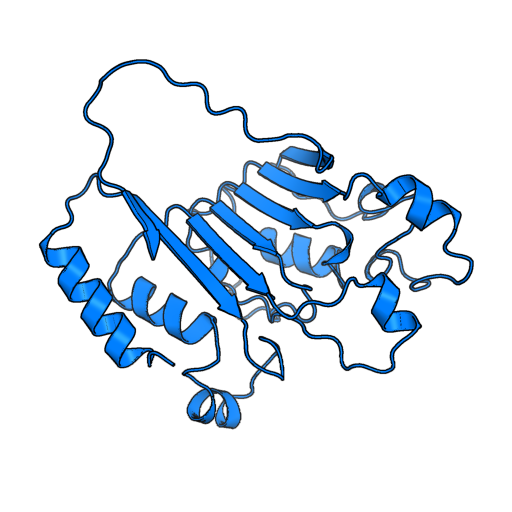 PHE A O 1
ATOM 1082 N N . GLU A 1 131 ? -1.521 5.234 -3.134 1.00 95.75 131 GLU A N 1
ATOM 1083 C CA . GLU A 1 131 ? -0.394 5.975 -3.689 1.00 95.75 131 GLU A CA 1
ATOM 1084 C C . GLU A 1 131 ? 0.852 5.093 -3.788 1.00 95.75 131 GLU A C 1
ATOM 1086 O O . GLU A 1 131 ? 1.213 4.379 -2.848 1.00 95.75 131 GLU A O 1
ATOM 1091 N N . VAL A 1 132 ? 1.513 5.141 -4.943 1.00 91.75 132 VAL A N 1
ATOM 1092 C CA . VAL A 1 132 ? 2.748 4.402 -5.213 1.00 91.75 132 VAL A CA 1
ATOM 1093 C C . VAL A 1 132 ? 3.639 5.198 -6.157 1.00 91.75 132 VAL A C 1
ATOM 1095 O O . VAL A 1 132 ? 3.148 5.888 -7.047 1.00 91.75 132 VAL A O 1
ATOM 1098 N N . ASP A 1 133 ? 4.954 5.077 -6.016 1.00 84.81 133 ASP A N 1
ATOM 1099 C CA . ASP A 1 133 ? 5.874 5.634 -7.009 1.00 84.81 133 ASP A CA 1
ATOM 1100 C C . ASP A 1 133 ? 5.908 4.776 -8.287 1.00 84.81 133 ASP A C 1
ATOM 1102 O O . ASP A 1 133 ? 5.962 3.546 -8.233 1.00 84.81 133 ASP A O 1
ATOM 1106 N N . GLU A 1 134 ? 5.997 5.419 -9.453 1.00 79.31 134 GLU A N 1
ATOM 1107 C CA . GLU A 1 134 ? 6.060 4.778 -10.779 1.00 79.31 134 GLU A CA 1
ATOM 1108 C C . GLU A 1 134 ? 7.042 3.610 -10.831 1.00 79.31 134 GLU A C 1
ATOM 1110 O O . GLU A 1 134 ? 6.745 2.498 -11.268 1.00 79.31 134 GLU A O 1
ATOM 1115 N N . SER A 1 135 ? 8.259 3.889 -10.367 1.00 72.69 135 SER A N 1
ATOM 1116 C CA . SER A 1 135 ? 9.387 2.978 -10.509 1.00 72.69 135 SER A CA 1
ATOM 1117 C C . SER A 1 135 ? 9.284 1.743 -9.612 1.00 72.69 135 SER A C 1
ATOM 1119 O O . SER A 1 135 ? 10.139 0.859 -9.683 1.00 72.69 135 SER A O 1
ATOM 1121 N N . HIS A 1 136 ? 8.258 1.691 -8.759 1.00 77.56 136 HIS A N 1
ATOM 1122 C CA . HIS A 1 136 ? 8.115 0.693 -7.716 1.00 77.56 136 HIS A CA 1
ATOM 1123 C C . HIS A 1 136 ? 7.221 -0.471 -8.135 1.00 77.56 136 HIS A C 1
ATOM 1125 O O . HIS A 1 136 ? 7.214 -1.477 -7.445 1.00 77.56 136 HIS A O 1
ATOM 1131 N N . VAL A 1 137 ? 6.499 -0.402 -9.253 1.00 83.00 137 VAL A N 1
ATOM 1132 C CA . VAL A 1 137 ? 5.551 -1.463 -9.624 1.00 83.00 137 VAL A CA 1
ATOM 1133 C C . VAL A 1 137 ? 6.125 -2.363 -10.713 1.00 83.00 137 VAL A C 1
ATOM 1135 O O . VAL A 1 137 ? 6.316 -1.933 -11.850 1.00 83.00 137 VAL A O 1
ATOM 1138 N N . LEU A 1 138 ? 6.394 -3.624 -10.356 1.00 79.50 138 LEU A N 1
ATOM 1139 C CA . LEU A 1 138 ? 6.881 -4.647 -11.289 1.00 79.50 138 LEU A CA 1
ATOM 1140 C C . LEU A 1 138 ? 5.798 -5.297 -12.144 1.00 79.50 138 LEU A C 1
ATOM 1142 O O . LEU A 1 138 ? 6.100 -5.756 -13.238 1.00 79.50 138 LEU A O 1
ATOM 1146 N N . TYR A 1 139 ? 4.577 -5.382 -11.624 1.00 82.44 139 TYR A N 1
ATOM 1147 C CA . TYR A 1 139 ? 3.446 -6.029 -12.280 1.00 82.44 139 TYR A CA 1
ATOM 1148 C C . TYR A 1 139 ? 2.236 -5.112 -12.147 1.00 82.44 139 TYR A C 1
ATOM 1150 O O . TYR A 1 139 ? 1.473 -5.188 -11.183 1.00 82.44 139 TYR A O 1
ATOM 1158 N N . LYS A 1 140 ? 2.103 -4.169 -13.086 1.00 86.50 140 LYS A N 1
ATOM 1159 C CA . LYS A 1 140 ? 1.047 -3.147 -13.021 1.00 86.50 140 LYS A CA 1
ATOM 1160 C C . LYS A 1 140 ? -0.349 -3.763 -13.098 1.00 86.50 140 LYS A C 1
ATOM 1162 O O . LYS A 1 140 ? -1.213 -3.377 -12.318 1.00 86.50 140 LYS A O 1
ATOM 1167 N N . ARG A 1 141 ? -0.561 -4.740 -13.987 1.00 85.81 141 ARG A N 1
ATOM 1168 C CA . ARG A 1 141 ? -1.834 -5.471 -14.100 1.00 85.81 141 ARG A CA 1
ATOM 1169 C C . ARG A 1 141 ? -2.249 -6.140 -12.794 1.00 85.81 141 ARG A C 1
ATOM 1171 O O . ARG A 1 141 ? -3.353 -5.885 -12.326 1.00 85.81 141 ARG A O 1
ATOM 1178 N N . ASP A 1 142 ? -1.357 -6.924 -12.203 1.00 86.56 142 ASP A N 1
ATOM 1179 C CA . ASP A 1 142 ? -1.619 -7.658 -10.963 1.00 86.56 142 ASP A CA 1
ATOM 1180 C C . ASP A 1 142 ? -1.944 -6.694 -9.812 1.00 86.56 142 ASP A C 1
ATOM 1182 O O . ASP A 1 142 ? -2.777 -6.988 -8.957 1.00 86.56 142 ASP A O 1
ATOM 1186 N N . LEU A 1 143 ? -1.329 -5.503 -9.798 1.00 89.56 143 LEU A N 1
ATOM 1187 C CA . LEU A 1 143 ? -1.651 -4.471 -8.813 1.00 89.56 143 LEU A CA 1
ATOM 1188 C C . LEU A 1 143 ? -3.057 -3.910 -9.016 1.00 89.56 143 LEU A C 1
ATOM 1190 O O . LEU A 1 143 ? -3.785 -3.727 -8.042 1.00 89.56 143 LEU A O 1
ATOM 1194 N N . LEU A 1 144 ? -3.456 -3.653 -10.260 1.00 89.94 144 LEU A N 1
ATOM 1195 C CA . LEU A 1 144 ? -4.812 -3.197 -10.559 1.00 89.94 144 LEU A CA 1
ATOM 1196 C C . LEU A 1 144 ? -5.849 -4.269 -10.210 1.00 89.94 144 LEU A C 1
ATOM 1198 O O . LEU A 1 144 ? -6.882 -3.941 -9.637 1.00 89.94 144 LEU A O 1
ATOM 1202 N N . GLU A 1 145 ? -5.562 -5.542 -10.474 1.00 88.56 145 GLU A N 1
ATOM 1203 C CA . GLU A 1 145 ? -6.415 -6.657 -10.054 1.00 88.56 145 GLU A CA 1
ATOM 1204 C C . GLU A 1 145 ? -6.524 -6.736 -8.524 1.00 88.56 145 GLU A C 1
ATOM 1206 O O . GLU A 1 145 ? -7.623 -6.798 -7.974 1.00 88.56 145 GLU A O 1
ATOM 1211 N N . TYR A 1 146 ? -5.399 -6.611 -7.818 1.00 89.50 146 TYR A N 1
ATOM 1212 C CA . TYR A 1 146 ? -5.363 -6.558 -6.358 1.00 89.50 146 TYR A CA 1
ATOM 1213 C C . TYR A 1 146 ? -6.190 -5.408 -5.769 1.00 89.50 146 TYR A C 1
ATOM 1215 O O . TYR A 1 146 ? -6.786 -5.573 -4.700 1.00 89.50 146 TYR A O 1
ATOM 1223 N N . LEU A 1 147 ? -6.228 -4.253 -6.435 1.00 91.44 147 LEU A N 1
ATOM 1224 C CA . LEU A 1 147 ? -7.041 -3.102 -6.035 1.00 91.44 147 LEU A CA 1
ATOM 1225 C C . LEU A 1 147 ? -8.515 -3.239 -6.454 1.00 91.44 147 LEU A C 1
ATOM 1227 O O . LEU A 1 147 ? -9.366 -2.550 -5.895 1.00 91.44 147 LEU A O 1
ATOM 1231 N N . GLY A 1 148 ? -8.842 -4.144 -7.381 1.00 89.88 148 GLY A N 1
ATOM 1232 C CA . GLY A 1 148 ? -10.179 -4.295 -7.964 1.00 89.88 148 GLY A CA 1
ATOM 1233 C C . GLY A 1 148 ? -11.286 -4.661 -6.971 1.00 89.88 148 GLY A C 1
ATOM 1234 O O . GLY A 1 148 ? -12.449 -4.344 -7.207 1.00 89.88 148 GLY A O 1
ATOM 1235 N N . ASN A 1 149 ? -10.949 -5.263 -5.827 1.00 88.62 149 ASN A N 1
ATOM 1236 C CA . ASN A 1 149 ? -11.910 -5.582 -4.763 1.00 88.62 149 ASN A CA 1
ATOM 1237 C C . ASN A 1 149 ? -11.964 -4.536 -3.629 1.00 88.62 149 ASN A C 1
ATOM 1239 O O . ASN A 1 149 ? -12.518 -4.803 -2.558 1.00 88.62 149 ASN A O 1
ATOM 1243 N N . ALA A 1 150 ? -11.412 -3.340 -3.849 1.00 92.19 150 ALA A N 1
ATOM 1244 C CA . ALA A 1 150 ? -11.626 -2.165 -3.009 1.00 92.19 150 ALA A CA 1
ATOM 1245 C C . ALA A 1 150 ? -12.696 -1.256 -3.653 1.00 92.19 150 ALA A C 1
ATOM 1247 O O . ALA A 1 150 ? -12.355 -0.308 -4.359 1.00 92.19 150 ALA A O 1
ATOM 1248 N N . PRO A 1 151 ? -14.004 -1.514 -3.439 1.00 91.25 151 PRO A N 1
ATOM 1249 C CA . PRO A 1 151 ? -15.076 -0.836 -4.179 1.00 91.25 151 PRO A CA 1
ATOM 1250 C C . PRO A 1 151 ? -15.170 0.671 -3.904 1.00 91.25 151 PRO A C 1
ATOM 1252 O O . PRO A 1 151 ? -15.733 1.404 -4.709 1.00 91.25 151 PRO A O 1
ATOM 1255 N N . ASN A 1 152 ? -14.620 1.132 -2.777 1.00 94.81 152 ASN A N 1
ATOM 1256 C CA . ASN A 1 152 ? -14.631 2.538 -2.375 1.00 94.81 152 ASN A CA 1
ATOM 1257 C C . ASN A 1 152 ? -13.334 3.273 -2.744 1.00 94.81 152 ASN A C 1
ATOM 1259 O O . ASN A 1 152 ? -13.161 4.429 -2.347 1.00 94.81 152 ASN A O 1
ATOM 1263 N N . LEU A 1 153 ? -12.428 2.625 -3.488 1.00 95.94 153 LEU A N 1
ATOM 1264 C CA . LEU A 1 153 ? -11.189 3.231 -3.952 1.00 95.94 153 LEU A CA 1
ATOM 1265 C C . LEU A 1 153 ? -11.510 4.341 -4.956 1.00 95.94 153 LEU A C 1
ATOM 1267 O O . LEU A 1 153 ? -11.707 4.107 -6.147 1.00 95.94 153 LEU A O 1
ATOM 1271 N N . SER A 1 154 ? -11.558 5.567 -4.452 1.00 95.19 154 SER A N 1
ATOM 1272 C CA . SER A 1 154 ? -11.876 6.757 -5.232 1.00 95.19 154 SER A CA 1
ATOM 1273 C C . SER A 1 154 ? -10.676 7.313 -5.990 1.00 95.19 154 SER A C 1
ATOM 1275 O O . SER A 1 154 ? -10.859 7.946 -7.027 1.00 95.19 154 SER A O 1
ATOM 1277 N N . GLU A 1 155 ? -9.454 7.093 -5.498 1.00 95.75 155 GLU A N 1
ATOM 1278 C CA . GLU A 1 155 ? -8.257 7.707 -6.067 1.00 95.75 155 GLU A CA 1
ATOM 1279 C C . GLU A 1 155 ? -7.043 6.771 -6.047 1.00 95.75 155 GLU A C 1
ATOM 1281 O O . GLU A 1 155 ? -6.705 6.178 -5.022 1.00 95.75 155 GLU A O 1
ATOM 1286 N N . MET A 1 156 ? -6.362 6.686 -7.189 1.00 94.19 156 MET A N 1
ATOM 1287 C CA . MET A 1 156 ? -5.060 6.053 -7.350 1.00 94.19 156 MET A CA 1
ATOM 1288 C C . MET A 1 156 ? -4.066 7.095 -7.859 1.00 94.19 156 MET A C 1
ATOM 1290 O O . MET A 1 156 ? -4.232 7.640 -8.953 1.00 94.19 156 MET A O 1
ATOM 1294 N N . ARG A 1 157 ? -3.026 7.350 -7.067 1.00 93.75 157 ARG A N 1
ATOM 1295 C CA . ARG A 1 157 ? -1.951 8.287 -7.379 1.00 93.75 157 ARG A CA 1
ATOM 1296 C C . ARG A 1 157 ? -0.682 7.524 -7.705 1.00 93.75 157 ARG A C 1
ATOM 1298 O O . ARG A 1 157 ? -0.213 6.700 -6.923 1.00 93.75 157 ARG A O 1
ATOM 1305 N N . VAL A 1 158 ? -0.123 7.820 -8.865 1.00 89.62 158 VAL A N 1
ATOM 1306 C CA . VAL A 1 158 ? 1.190 7.338 -9.264 1.00 89.62 158 VAL A CA 1
ATOM 1307 C C . VAL A 1 158 ? 2.150 8.510 -9.218 1.00 89.62 158 VAL A C 1
ATOM 1309 O O . VAL A 1 158 ? 2.038 9.443 -10.015 1.00 89.62 158 VAL A O 1
ATOM 1312 N N . VAL A 1 159 ? 3.078 8.471 -8.270 1.00 87.38 159 VAL A N 1
ATOM 1313 C CA . VAL A 1 159 ? 4.066 9.530 -8.089 1.00 87.38 159 VAL A CA 1
ATOM 1314 C C . VAL A 1 159 ? 5.234 9.288 -9.036 1.00 87.38 159 VAL A C 1
ATOM 1316 O O . VAL A 1 159 ? 5.845 8.218 -9.077 1.00 87.38 159 VAL A O 1
ATOM 1319 N N . VAL A 1 160 ? 5.538 10.295 -9.842 1.00 80.62 160 VAL A N 1
ATOM 1320 C CA . VAL A 1 160 ? 6.616 10.266 -10.820 1.00 80.62 160 VAL A CA 1
ATOM 1321 C C . VAL A 1 160 ? 7.707 11.231 -10.352 1.00 80.62 160 VAL A C 1
ATOM 1323 O O . VAL A 1 160 ? 7.422 12.409 -10.122 1.00 80.62 160 VAL A O 1
ATOM 1326 N N . PRO A 1 161 ? 8.967 10.780 -10.208 1.00 73.88 161 PRO A N 1
ATOM 1327 C CA . PRO A 1 161 ? 10.039 11.662 -9.765 1.00 73.88 161 PRO A CA 1
ATOM 1328 C C . PRO A 1 161 ? 10.292 12.765 -10.800 1.00 73.88 161 PRO A C 1
ATOM 1330 O O . PRO A 1 161 ? 10.276 12.496 -11.996 1.00 73.88 161 PRO A O 1
ATOM 1333 N N . ALA A 1 162 ? 10.651 13.972 -10.366 1.00 75.12 162 ALA A N 1
ATOM 1334 C CA . ALA A 1 162 ? 10.915 15.130 -11.238 1.00 75.12 162 ALA A CA 1
ATOM 1335 C C . ALA A 1 162 ? 11.924 14.846 -12.365 1.00 75.12 162 ALA A C 1
ATOM 1337 O O . ALA A 1 162 ? 11.868 15.377 -13.471 1.00 75.12 162 ALA A O 1
ATOM 1338 N N . THR A 1 163 ? 12.862 13.938 -12.101 1.00 73.12 163 THR A N 1
ATOM 1339 C CA . THR A 1 163 ? 13.890 13.534 -13.067 1.00 73.12 163 THR A CA 1
ATOM 1340 C C . THR A 1 163 ? 13.440 12.424 -14.022 1.00 73.12 163 THR A C 1
ATOM 1342 O O . THR A 1 163 ? 14.255 11.964 -14.821 1.00 73.12 163 THR A O 1
ATOM 1345 N N . TRP A 1 164 ? 12.178 11.988 -13.973 1.00 73.88 164 TRP A N 1
ATOM 1346 C CA . TRP A 1 164 ? 11.653 10.864 -14.752 1.00 73.88 164 TRP A CA 1
ATOM 1347 C C . TRP A 1 164 ? 11.848 11.050 -16.253 1.00 73.88 164 TRP A C 1
ATOM 1349 O O . TRP A 1 164 ? 12.488 10.201 -16.866 1.00 73.88 164 TRP A O 1
ATOM 1359 N N . SER A 1 165 ? 11.427 12.178 -16.833 1.00 72.50 165 SER A N 1
ATOM 1360 C CA . SER A 1 165 ? 11.527 12.409 -18.285 1.00 72.50 165 SER A CA 1
ATOM 1361 C C . SER A 1 165 ? 12.971 12.317 -18.789 1.00 72.50 165 SER A C 1
ATOM 1363 O O . SER A 1 165 ? 13.247 11.667 -19.796 1.00 72.50 165 SER A O 1
ATOM 1365 N N . ARG A 1 166 ? 13.922 12.891 -18.035 1.00 73.00 166 ARG A N 1
ATOM 1366 C CA . ARG A 1 166 ? 15.365 12.812 -18.330 1.00 73.00 166 ARG A CA 1
ATOM 1367 C C . ARG A 1 166 ? 15.911 11.388 -18.191 1.00 73.00 166 ARG A C 1
ATOM 1369 O O . ARG A 1 166 ? 16.845 11.001 -18.887 1.00 73.00 166 ARG A O 1
ATOM 1376 N N . ARG A 1 167 ? 15.374 10.606 -17.256 1.00 70.88 167 ARG A N 1
ATOM 1377 C CA . ARG A 1 167 ? 15.832 9.236 -16.999 1.00 70.88 167 ARG A CA 1
ATOM 1378 C C . ARG A 1 167 ? 15.259 8.242 -18.011 1.00 70.88 167 ARG A C 1
ATOM 1380 O O . ARG A 1 167 ? 15.990 7.365 -18.451 1.00 70.88 167 ARG A O 1
ATOM 1387 N N . VAL A 1 168 ? 14.005 8.410 -18.432 1.00 71.19 168 VAL A N 1
ATOM 1388 C CA . VAL A 1 168 ? 13.388 7.627 -19.516 1.00 71.19 168 VAL A CA 1
ATOM 1389 C C . VAL A 1 168 ? 14.143 7.837 -20.829 1.00 71.19 168 VAL A C 1
ATOM 1391 O O . VAL A 1 168 ? 14.452 6.864 -21.510 1.00 71.19 168 VAL A O 1
ATOM 1394 N N . SER A 1 169 ? 14.512 9.079 -21.161 1.00 69.19 169 SER A N 1
ATOM 1395 C CA . SER A 1 169 ? 15.200 9.392 -22.423 1.00 69.19 169 SER A CA 1
ATOM 1396 C C . SER A 1 169 ? 16.648 8.897 -22.505 1.00 69.19 169 SER A C 1
ATOM 1398 O O . SER A 1 169 ? 17.141 8.628 -23.596 1.00 69.19 169 SER A O 1
ATOM 1400 N N . THR A 1 170 ? 17.334 8.756 -21.369 1.00 66.56 170 THR A N 1
ATOM 1401 C CA . THR A 1 170 ? 18.731 8.281 -21.301 1.00 66.56 170 THR A CA 1
ATOM 1402 C C . THR A 1 170 ? 18.850 6.773 -21.067 1.00 66.56 170 THR A C 1
ATOM 1404 O O . THR A 1 170 ? 19.949 6.218 -21.120 1.00 66.56 170 THR A O 1
ATOM 1407 N N . CYS A 1 171 ? 17.731 6.083 -20.836 1.00 64.19 171 CYS A N 1
ATOM 1408 C CA . CYS A 1 171 ? 17.698 4.640 -20.645 1.00 64.19 171 CYS A CA 1
ATOM 1409 C C . CYS A 1 171 ? 17.873 3.906 -21.990 1.00 64.19 171 CYS A C 1
ATOM 1411 O O . CYS A 1 171 ? 16.917 3.632 -22.709 1.00 64.19 171 CYS A O 1
ATOM 1413 N N . THR A 1 172 ? 19.122 3.587 -22.341 1.00 55.50 172 THR A N 1
ATOM 1414 C CA . THR A 1 172 ? 19.521 3.001 -23.639 1.00 55.50 172 THR A CA 1
ATOM 1415 C C . THR A 1 172 ? 19.265 1.497 -23.777 1.00 55.50 172 THR A C 1
ATOM 1417 O O . THR A 1 172 ? 19.373 0.950 -24.875 1.00 55.50 172 THR A O 1
ATOM 1420 N N . ARG A 1 173 ? 18.914 0.795 -22.692 1.00 53.00 173 ARG A N 1
ATOM 1421 C CA . ARG A 1 173 ? 18.572 -0.636 -22.707 1.00 53.00 173 ARG A CA 1
ATOM 1422 C C . ARG A 1 173 ? 17.187 -0.831 -22.121 1.00 53.00 173 ARG A C 1
ATOM 1424 O O . ARG A 1 173 ? 16.938 -0.428 -20.990 1.00 53.00 173 ARG A O 1
ATOM 1431 N N . GLY A 1 174 ? 16.316 -1.476 -22.899 1.00 55.72 174 GLY A N 1
ATOM 1432 C CA . GLY A 1 174 ? 14.939 -1.785 -22.530 1.00 55.72 174 GLY A CA 1
ATOM 1433 C C . GLY A 1 174 ? 14.856 -2.363 -21.124 1.00 55.72 174 GLY A C 1
ATOM 1434 O O . GLY A 1 174 ? 15.140 -3.543 -20.910 1.00 55.72 174 GLY A O 1
ATOM 1435 N N . CYS A 1 175 ? 14.459 -1.518 -20.175 1.00 56.94 175 CYS A N 1
ATOM 1436 C CA . CYS A 1 175 ? 14.079 -1.921 -18.834 1.00 56.94 175 CYS A CA 1
ATOM 1437 C C . CYS A 1 175 ? 12.754 -2.669 -18.968 1.00 56.94 175 CYS A C 1
ATOM 1439 O O . CYS A 1 175 ? 11.688 -2.090 -18.816 1.00 56.94 175 CYS A O 1
ATOM 1441 N N . PHE A 1 176 ? 12.894 -3.943 -19.338 1.00 57.41 176 PHE A N 1
ATOM 1442 C CA . PHE A 1 176 ? 11.893 -4.968 -19.609 1.00 57.41 176 PHE A CA 1
ATOM 1443 C C . PHE A 1 176 ? 11.007 -4.733 -20.847 1.00 57.41 176 PHE A C 1
ATOM 1445 O O . PHE A 1 176 ? 10.383 -3.696 -21.043 1.00 57.41 176 PHE A O 1
ATOM 1452 N N . LYS A 1 177 ? 10.964 -5.753 -21.720 1.00 57.62 177 LYS A N 1
ATOM 1453 C CA . LYS A 1 177 ? 10.210 -5.735 -22.989 1.00 57.62 177 LYS A CA 1
ATOM 1454 C C . LYS A 1 177 ? 8.687 -5.742 -22.779 1.00 57.62 177 LYS A C 1
ATOM 1456 O O . LYS A 1 177 ? 7.958 -5.349 -23.684 1.00 57.62 177 LYS A O 1
ATOM 1461 N N . SER A 1 178 ? 8.222 -6.163 -21.599 1.00 67.19 178 SER A N 1
ATOM 1462 C CA . SER A 1 178 ? 6.804 -6.224 -21.231 1.00 67.19 178 SER A CA 1
ATOM 1463 C C . SER A 1 178 ? 6.325 -4.902 -20.603 1.00 67.19 178 SER A C 1
ATOM 1465 O O . SER A 1 178 ? 7.020 -4.395 -19.718 1.00 67.19 178 SER A O 1
ATOM 1467 N N . PRO A 1 179 ? 5.148 -4.367 -20.992 1.00 68.19 179 PRO A N 1
ATOM 1468 C CA . PRO A 1 179 ? 4.544 -3.180 -20.371 1.00 68.19 179 PRO A CA 1
ATOM 1469 C C . PRO A 1 179 ? 4.385 -3.292 -18.849 1.00 68.19 179 PRO A C 1
ATOM 1471 O O . PRO A 1 179 ? 4.581 -2.316 -18.122 1.00 68.19 179 PRO A O 1
ATOM 1474 N N . ASP A 1 180 ? 4.097 -4.501 -18.361 1.00 70.62 180 ASP A N 1
ATOM 1475 C CA . ASP A 1 180 ? 3.861 -4.748 -16.940 1.00 70.62 180 ASP A CA 1
ATOM 1476 C C . ASP A 1 180 ? 5.138 -4.531 -16.108 1.00 70.62 180 ASP A C 1
ATOM 1478 O O . ASP A 1 180 ? 5.075 -3.897 -15.059 1.00 70.62 180 ASP A O 1
ATOM 1482 N N . PHE A 1 181 ? 6.301 -4.916 -16.645 1.00 68.75 181 PHE A N 1
ATOM 1483 C CA . PHE A 1 181 ? 7.613 -4.845 -15.981 1.00 68.75 181 PHE A CA 1
ATOM 1484 C C . PHE A 1 181 ? 8.388 -3.559 -16.247 1.00 68.75 181 PHE A C 1
ATOM 1486 O O . PHE A 1 181 ? 9.451 -3.323 -15.669 1.00 68.75 181 PHE A O 1
ATOM 1493 N N . ALA A 1 182 ? 7.896 -2.741 -17.166 1.00 65.25 182 ALA A N 1
ATOM 1494 C CA . ALA A 1 182 ? 8.625 -1.589 -17.627 1.00 65.25 182 ALA A CA 1
ATOM 1495 C C . ALA A 1 182 ? 8.493 -0.407 -16.669 1.00 65.25 182 ALA A C 1
ATOM 1497 O O . ALA A 1 182 ? 7.501 0.319 -16.683 1.00 65.25 182 ALA A O 1
ATOM 1498 N N . CYS A 1 183 ? 9.514 -0.194 -15.844 1.00 63.94 183 CYS A N 1
ATOM 1499 C CA . CYS A 1 183 ? 9.537 0.907 -14.879 1.00 63.94 183 CYS A CA 1
ATOM 1500 C C . CYS A 1 183 ? 9.789 2.287 -15.525 1.00 63.94 183 CYS A C 1
ATOM 1502 O O . CYS A 1 183 ? 9.523 3.301 -14.890 1.00 63.94 183 CYS A O 1
ATOM 1504 N N . PHE A 1 184 ? 10.318 2.341 -16.759 1.00 66.31 184 PHE A N 1
ATOM 1505 C CA . PHE A 1 184 ? 10.803 3.581 -17.399 1.00 66.31 184 PHE A CA 1
ATOM 1506 C C . PHE A 1 184 ? 10.483 3.670 -18.890 1.00 66.31 184 PHE A C 1
ATOM 1508 O O . PHE A 1 184 ? 11.318 4.117 -19.676 1.00 66.31 184 PHE A O 1
ATOM 1515 N N . ARG A 1 185 ? 9.308 3.209 -19.316 1.00 67.75 185 ARG A N 1
ATOM 1516 C CA . ARG A 1 185 ? 8.899 3.447 -20.700 1.00 67.75 185 ARG A CA 1
ATOM 1517 C C . ARG A 1 185 ? 8.176 4.787 -20.841 1.00 67.75 185 ARG A C 1
ATOM 1519 O O . ARG A 1 185 ? 7.483 5.186 -19.906 1.00 67.75 185 ARG A O 1
ATOM 1526 N N . PRO A 1 186 ? 8.260 5.430 -22.019 1.00 66.12 186 PRO A N 1
ATOM 1527 C CA . PRO A 1 186 ? 7.479 6.628 -22.319 1.00 66.12 186 PRO A CA 1
ATOM 1528 C C . PRO A 1 186 ? 5.963 6.433 -22.162 1.00 66.12 186 PRO A C 1
ATOM 1530 O O . PRO A 1 186 ? 5.268 7.379 -21.811 1.00 66.12 186 PRO A O 1
ATOM 1533 N N . ASP A 1 187 ? 5.454 5.217 -22.402 1.00 71.38 187 ASP A N 1
ATOM 1534 C CA . ASP A 1 187 ? 4.035 4.865 -22.266 1.00 71.38 187 ASP A CA 1
ATOM 1535 C C . ASP A 1 187 ? 3.613 4.502 -20.826 1.00 71.38 187 ASP A C 1
ATOM 1537 O O . ASP A 1 187 ? 2.413 4.464 -20.565 1.00 71.38 187 ASP A O 1
ATOM 1541 N N . GLY A 1 188 ? 4.549 4.294 -19.885 1.00 74.00 188 GLY A N 1
ATOM 1542 C CA . GLY A 1 188 ? 4.300 4.149 -18.437 1.00 74.00 188 GLY A CA 1
ATOM 1543 C C . GLY A 1 188 ? 3.046 3.339 -18.058 1.00 74.00 188 GLY A C 1
ATOM 1544 O O . GLY A 1 188 ? 2.820 2.236 -18.558 1.00 74.00 188 GLY A O 1
ATOM 1545 N N . TRP A 1 189 ? 2.197 3.900 -17.188 1.00 78.31 189 TRP A N 1
ATOM 1546 C CA . TRP A 1 189 ? 0.860 3.355 -16.871 1.00 78.31 189 TRP A CA 1
ATOM 1547 C C . TRP A 1 189 ? -0.180 3.559 -17.967 1.00 78.31 189 TRP A C 1
ATOM 1549 O O . TRP A 1 189 ? -1.216 2.891 -17.964 1.00 78.31 189 TRP A O 1
ATOM 1559 N N . CYS A 1 190 ? 0.063 4.470 -18.907 1.00 74.62 190 C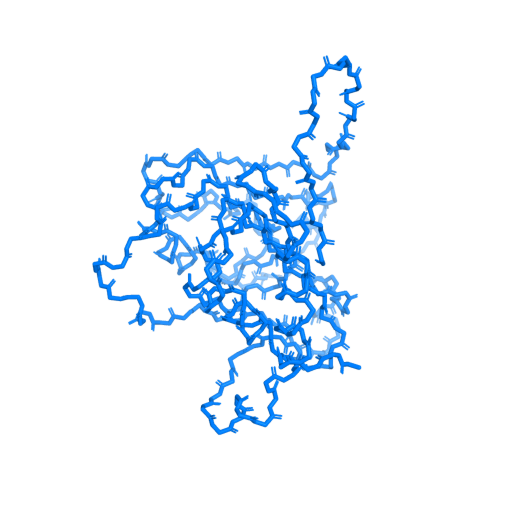YS A N 1
ATOM 1560 C CA . CYS A 1 190 ? -0.853 4.706 -20.017 1.00 74.62 190 CYS A CA 1
ATOM 1561 C C . CYS A 1 190 ? -0.948 3.473 -20.930 1.00 74.62 190 CYS A C 1
ATOM 1563 O O . CYS A 1 190 ? -2.017 3.222 -21.483 1.00 74.62 190 CYS A O 1
ATOM 1565 N N . GLY A 1 191 ? 0.125 2.677 -21.023 1.00 73.94 191 GLY A N 1
ATOM 1566 C CA . GLY A 1 191 ? 0.179 1.423 -21.780 1.00 73.94 191 GLY A CA 1
ATOM 1567 C C . GLY A 1 191 ? -0.525 0.223 -21.129 1.00 73.94 191 GLY A C 1
ATOM 1568 O O . GLY A 1 191 ? -0.646 -0.822 -21.768 1.00 73.94 191 GLY A O 1
ATOM 1569 N N . VAL A 1 192 ? -0.997 0.335 -19.881 1.00 78.50 192 VAL A N 1
ATOM 1570 C CA . VAL A 1 192 ? -1.723 -0.746 -19.192 1.00 78.50 192 VAL A CA 1
ATOM 1571 C C . VAL A 1 192 ? -3.204 -0.695 -19.576 1.00 78.50 192 VAL A C 1
ATOM 1573 O O . VAL A 1 192 ? -3.867 0.326 -19.393 1.00 78.50 192 VAL A O 1
ATOM 1576 N N . GLN A 1 193 ? -3.726 -1.798 -20.119 1.00 76.50 193 GLN A N 1
ATOM 1577 C CA . GLN A 1 193 ? -5.111 -1.878 -20.607 1.00 76.50 193 GLN A CA 1
ATOM 1578 C C . GLN A 1 193 ? -6.142 -2.041 -19.484 1.00 76.50 193 GLN A C 1
ATOM 1580 O O . GLN A 1 193 ? -7.264 -1.556 -19.611 1.00 76.50 193 GLN A O 1
ATOM 1585 N N . THR A 1 194 ? -5.774 -2.706 -18.387 1.00 79.88 194 THR A N 1
ATOM 1586 C CA . THR A 1 194 ? -6.646 -2.878 -17.219 1.00 79.88 194 THR A CA 1
ATOM 1587 C C . THR A 1 194 ? -6.949 -1.521 -16.585 1.00 79.88 194 THR A C 1
ATOM 1589 O O . THR A 1 194 ? -6.062 -0.679 -16.440 1.00 79.88 194 THR A O 1
ATOM 1592 N N . ARG A 1 195 ? -8.207 -1.298 -16.197 1.00 79.00 195 ARG A N 1
ATOM 1593 C CA . ARG A 1 195 ? -8.670 -0.059 -15.561 1.00 79.00 195 ARG A CA 1
ATOM 1594 C C . ARG A 1 195 ? -9.478 -0.377 -14.308 1.00 79.00 195 ARG A C 1
ATOM 1596 O O . ARG A 1 195 ? -10.160 -1.395 -14.251 1.00 79.00 195 ARG A O 1
ATOM 1603 N N . LEU A 1 196 ? -9.425 0.533 -13.341 1.00 85.81 196 LEU A N 1
ATOM 1604 C CA . LEU A 1 196 ? -10.298 0.548 -12.170 1.00 85.81 196 LEU A CA 1
ATOM 1605 C C . LEU A 1 196 ? -11.458 1.516 -12.466 1.00 85.81 196 LEU A C 1
ATOM 1607 O O . LEU A 1 196 ? -11.241 2.726 -12.463 1.00 85.81 196 LEU A O 1
ATOM 1611 N N . PRO A 1 197 ? -12.667 1.024 -12.795 1.00 77.56 197 PRO A N 1
ATOM 1612 C CA . PRO A 1 197 ? -13.696 1.824 -13.470 1.00 77.56 197 PRO A CA 1
ATOM 1613 C C . PRO A 1 197 ? -14.241 3.000 -12.648 1.00 77.56 197 PRO A C 1
ATOM 1615 O O . PRO A 1 197 ? -14.691 3.983 -13.228 1.00 77.56 197 PRO A O 1
ATOM 1618 N N . LEU A 1 198 ? -14.199 2.917 -11.315 1.00 85.56 198 LEU A N 1
ATOM 1619 C CA . LEU A 1 198 ? -14.708 3.951 -10.402 1.00 85.56 198 LEU A CA 1
ATOM 1620 C C . LEU A 1 198 ? -13.593 4.770 -9.733 1.00 85.56 198 LEU A C 1
ATOM 1622 O O . LEU A 1 198 ? -13.868 5.614 -8.882 1.00 85.56 198 LEU A O 1
ATOM 1626 N N . THR A 1 199 ? -12.335 4.526 -10.102 1.00 90.75 199 THR A N 1
ATOM 1627 C CA . THR A 1 199 ? -11.171 5.130 -9.454 1.00 90.75 199 THR A CA 1
ATOM 1628 C C . THR A 1 199 ? -10.583 6.219 -10.337 1.00 90.75 199 THR A C 1
ATOM 1630 O O . THR A 1 199 ? -10.189 5.975 -11.479 1.00 90.75 199 THR A O 1
ATOM 1633 N N . LYS A 1 200 ? -10.454 7.430 -9.794 1.00 91.75 200 LYS A N 1
ATOM 1634 C CA . LYS A 1 200 ? -9.698 8.503 -10.438 1.00 91.75 200 LYS A CA 1
ATOM 1635 C C . LYS A 1 200 ? -8.221 8.116 -10.477 1.00 91.75 200 LYS A C 1
ATOM 1637 O O . LYS A 1 200 ? -7.604 7.921 -9.433 1.00 91.75 200 LYS A O 1
ATOM 1642 N N . PHE A 1 201 ? -7.652 8.048 -11.675 1.00 88.75 201 PHE A N 1
ATOM 1643 C CA . PHE A 1 201 ? -6.225 7.819 -11.875 1.00 88.75 201 PHE A CA 1
ATOM 1644 C C . PHE A 1 201 ? -5.499 9.157 -12.053 1.00 88.75 201 PHE A C 1
ATOM 1646 O O . PHE A 1 201 ? -5.868 9.949 -12.921 1.00 88.75 201 PHE A O 1
ATOM 1653 N N . ALA A 1 202 ? -4.479 9.412 -11.236 1.00 87.56 202 ALA A N 1
ATOM 1654 C CA . ALA A 1 202 ? -3.671 10.624 -11.296 1.00 87.56 202 ALA A CA 1
ATOM 1655 C C . ALA A 1 202 ? -2.179 10.280 -11.348 1.00 87.56 202 ALA A C 1
ATOM 1657 O O . ALA A 1 202 ? -1.680 9.525 -10.517 1.00 87.56 202 ALA A O 1
ATOM 1658 N N . ILE A 1 203 ? -1.464 10.878 -12.300 1.00 83.50 203 ILE A N 1
ATOM 1659 C CA . ILE A 1 203 ? -0.000 10.894 -12.314 1.00 83.50 203 ILE A CA 1
ATOM 1660 C C . ILE A 1 203 ? 0.433 12.205 -11.659 1.00 83.50 203 ILE A C 1
ATOM 1662 O O . ILE A 1 203 ? 0.077 13.279 -12.142 1.00 83.50 203 ILE A O 1
ATOM 1666 N N . VAL A 1 204 ? 1.163 12.119 -10.550 1.00 84.19 204 VAL A N 1
ATOM 1667 C CA . VAL A 1 204 ? 1.556 13.275 -9.735 1.00 84.19 204 VAL A CA 1
ATOM 1668 C C . VAL A 1 204 ? 3.065 13.468 -9.849 1.00 84.19 204 VAL A C 1
ATOM 1670 O O . V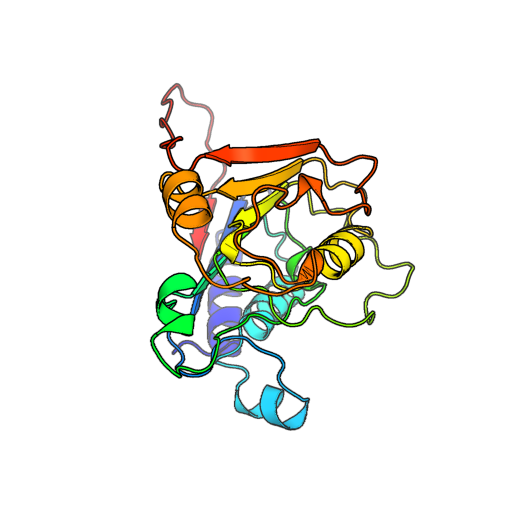AL A 1 204 ? 3.830 12.535 -9.618 1.00 84.19 204 VAL A O 1
ATOM 1673 N N . GLY A 1 205 ? 3.510 14.668 -10.221 1.00 75.81 205 GLY A N 1
ATOM 1674 C CA . GLY A 1 205 ? 4.933 15.009 -10.184 1.00 75.81 205 GLY A CA 1
ATOM 1675 C C . GLY A 1 205 ? 5.406 15.192 -8.742 1.00 75.81 205 GLY A C 1
ATOM 1676 O O . GLY A 1 205 ? 4.694 15.791 -7.939 1.00 75.81 205 GLY A O 1
ATOM 1677 N N . SER A 1 206 ? 6.611 14.720 -8.416 1.00 61.09 206 SER A N 1
ATOM 1678 C CA . SER A 1 206 ? 7.187 14.838 -7.064 1.00 61.09 206 SER A CA 1
ATOM 1679 C C . SER A 1 206 ? 7.405 16.278 -6.566 1.00 61.09 206 SER A C 1
ATOM 1681 O O . SER A 1 206 ? 7.805 16.452 -5.422 1.00 61.09 206 SER A O 1
ATOM 1683 N N . ASP A 1 207 ? 7.172 17.291 -7.407 1.00 51.00 207 ASP A N 1
ATOM 1684 C CA . ASP A 1 207 ? 7.397 18.712 -7.101 1.00 51.00 207 ASP A CA 1
ATOM 1685 C C . ASP A 1 207 ? 6.214 19.383 -6.378 1.00 51.00 207 ASP A C 1
ATOM 1687 O O . ASP A 1 207 ? 6.260 20.575 -6.083 1.00 51.00 207 ASP A O 1
ATOM 1691 N N . PHE A 1 208 ? 5.153 18.638 -6.050 1.00 40.47 208 PHE A N 1
ATOM 1692 C CA . PHE A 1 208 ? 4.129 19.119 -5.121 1.00 40.47 208 PHE A CA 1
ATOM 1693 C C . PHE A 1 208 ? 4.612 18.939 -3.677 1.00 40.47 208 PHE A C 1
ATOM 1695 O O . PHE A 1 208 ? 4.249 17.988 -2.984 1.00 40.47 208 PHE A O 1
ATOM 1702 N N . GLU A 1 209 ? 5.437 19.879 -3.216 1.00 35.56 209 GLU A N 1
ATOM 1703 C CA . GLU A 1 209 ? 5.603 20.122 -1.785 1.00 35.56 209 GLU A CA 1
ATOM 1704 C C . GLU A 1 209 ? 4.217 20.341 -1.163 1.00 35.56 209 GLU A C 1
ATOM 1706 O O . GLU A 1 209 ? 3.428 21.169 -1.624 1.00 35.56 209 GLU A O 1
ATOM 1711 N N . MET A 1 210 ? 3.902 19.576 -0.113 1.00 34.78 210 MET A N 1
ATOM 1712 C CA . MET A 1 210 ? 2.741 19.826 0.736 1.00 34.78 210 MET A CA 1
ATOM 1713 C C . MET A 1 210 ? 2.862 21.234 1.327 1.00 34.78 210 MET A C 1
ATOM 1715 O O . MET A 1 210 ? 3.496 21.427 2.363 1.00 34.78 210 MET A O 1
ATOM 1719 N N . SER A 1 211 ? 2.223 22.219 0.700 1.00 28.83 211 SER A N 1
ATOM 1720 C CA . SER A 1 211 ? 1.978 23.508 1.3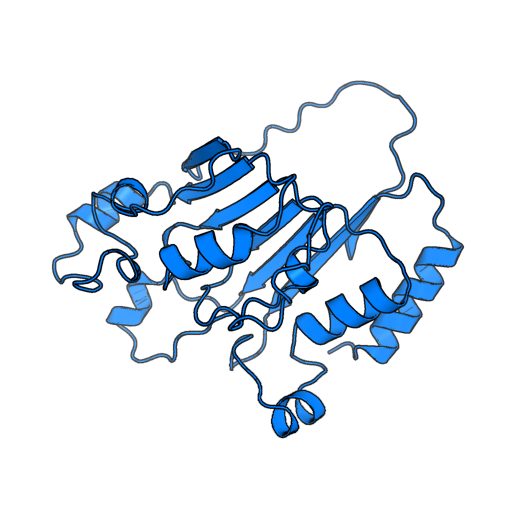30 1.00 28.83 211 SER A CA 1
ATOM 1721 C C . SER A 1 211 ? 0.989 23.286 2.473 1.00 28.83 211 SER A C 1
ATOM 1723 O O . SER A 1 211 ? -0.203 23.054 2.256 1.00 28.83 211 SER A O 1
ATOM 1725 N N . SER A 1 212 ? 1.493 23.315 3.700 1.00 33.53 212 SER A N 1
ATOM 1726 C CA . SER A 1 212 ? 0.702 23.327 4.922 1.00 33.53 212 SER A CA 1
ATOM 1727 C C . SER A 1 212 ? -0.098 24.629 4.999 1.00 33.53 212 SER A C 1
ATOM 1729 O O . SER A 1 212 ? 0.372 25.650 5.493 1.00 33.53 212 SER A O 1
ATOM 1731 N N . THR A 1 213 ? -1.341 24.606 4.521 1.00 32.03 213 THR A N 1
ATOM 1732 C CA . THR A 1 213 ? -2.302 25.671 4.817 1.00 32.03 213 THR A CA 1
ATOM 1733 C C . THR A 1 213 ? -2.734 25.549 6.272 1.00 32.03 213 THR A C 1
ATOM 1735 O O . THR A 1 213 ? -3.501 24.661 6.647 1.00 32.03 213 THR A O 1
ATOM 1738 N N . ALA A 1 214 ? -2.204 26.441 7.102 1.00 39.44 214 ALA A N 1
ATOM 1739 C CA . ALA A 1 214 ? -2.715 26.713 8.431 1.00 39.44 214 ALA A CA 1
ATOM 1740 C C . ALA A 1 214 ? -3.941 27.632 8.335 1.00 39.44 214 ALA A C 1
ATOM 1742 O O . ALA A 1 214 ? -3.817 28.747 7.833 1.00 39.44 214 ALA A O 1
ATOM 1743 N N . SER A 1 215 ? -5.084 27.204 8.879 1.00 31.83 215 SER A N 1
ATOM 1744 C CA . SER A 1 215 ? -6.046 28.113 9.518 1.00 31.83 215 SER A CA 1
ATOM 1745 C C . SER A 1 215 ? -7.120 27.393 10.358 1.00 31.83 215 SER A C 1
ATOM 1747 O O . SER A 1 215 ? -7.819 26.504 9.888 1.00 31.83 215 SER A O 1
ATOM 1749 N N . ILE A 1 216 ? -7.210 27.887 11.601 1.00 37.66 216 ILE A N 1
ATOM 1750 C CA . ILE A 1 216 ? -8.364 28.107 12.495 1.00 37.66 216 ILE A CA 1
ATOM 1751 C C . ILE A 1 216 ? -9.007 26.907 13.222 1.00 37.66 216 ILE A C 1
ATOM 1753 O O . ILE A 1 216 ? -9.458 25.923 12.642 1.00 37.66 216 ILE A O 1
ATOM 1757 N N . ASP A 1 217 ? -9.039 27.074 14.549 1.00 45.88 217 ASP A N 1
ATOM 1758 C CA . ASP A 1 217 ? -9.543 26.201 15.605 1.00 45.88 217 ASP A CA 1
ATOM 1759 C C . ASP A 1 217 ? -10.956 25.650 15.369 1.00 45.88 217 ASP A C 1
ATOM 1761 O O . ASP A 1 217 ? -11.969 26.333 15.497 1.00 45.88 217 ASP A O 1
ATOM 1765 N N . SER A 1 218 ? -11.002 24.341 15.156 1.00 43.53 218 SER A N 1
ATOM 1766 C CA . SER A 1 218 ? -11.992 23.446 15.754 1.00 43.53 218 SER A CA 1
ATOM 1767 C C . SER A 1 218 ? -11.192 22.313 16.400 1.00 43.53 218 SER A C 1
ATOM 1769 O O . SER A 1 218 ? -10.086 22.033 15.931 1.00 43.53 218 SER A O 1
ATOM 1771 N N . GLN A 1 219 ? -11.668 21.725 17.505 1.00 43.97 219 GLN A N 1
ATOM 1772 C CA . GLN A 1 219 ? -10.963 20.651 18.222 1.00 43.97 219 GLN A CA 1
ATOM 1773 C C . GLN A 1 219 ? -10.440 19.611 17.224 1.00 43.97 219 GLN A C 1
ATOM 1775 O O . GLN A 1 219 ? -11.209 18.829 16.668 1.00 43.97 219 GLN A O 1
ATOM 1780 N N . LYS A 1 220 ? -9.130 19.644 16.948 1.00 55.06 220 LYS A N 1
ATOM 1781 C CA . LYS A 1 220 ? -8.534 18.723 15.985 1.00 55.06 220 LYS A CA 1
ATOM 1782 C C . LYS A 1 220 ? -8.668 17.318 16.563 1.00 55.06 220 LYS A C 1
ATOM 1784 O O . LYS A 1 220 ? -8.281 17.126 17.721 1.00 55.06 220 LYS A O 1
ATOM 1789 N N . PRO A 1 221 ? -9.184 16.351 15.790 1.00 63.84 221 PRO A N 1
ATOM 1790 C CA . PRO A 1 221 ? -9.246 14.974 16.246 1.00 63.84 221 PRO A CA 1
ATOM 1791 C C . PRO A 1 221 ? -7.850 14.527 16.680 1.00 63.84 221 PRO A C 1
ATOM 1793 O O . PRO A 1 221 ? -6.842 14.833 16.023 1.00 63.84 221 PRO A O 1
ATOM 1796 N N . ARG A 1 222 ? -7.779 13.837 17.821 1.00 77.75 222 ARG A N 1
ATOM 1797 C CA . ARG A 1 222 ? -6.512 13.319 18.343 1.00 77.75 222 ARG A CA 1
ATOM 1798 C C . ARG A 1 222 ? -5.912 12.402 17.287 1.00 77.75 222 ARG A C 1
ATOM 1800 O O . ARG A 1 222 ? -6.562 11.482 16.810 1.00 77.75 222 ARG A O 1
ATOM 1807 N N . THR A 1 223 ? -4.682 12.682 16.879 1.00 80.50 223 THR A N 1
ATOM 1808 C CA . THR A 1 223 ? -3.997 11.890 15.855 1.00 80.50 223 THR A CA 1
ATOM 1809 C C . THR A 1 223 ? -2.898 11.082 16.519 1.00 80.50 223 THR A C 1
ATOM 1811 O O . THR A 1 223 ? -1.987 11.653 17.115 1.00 80.50 223 THR A O 1
ATOM 1814 N N . ILE A 1 224 ? -2.977 9.760 16.401 1.00 79.19 224 ILE A N 1
ATOM 1815 C CA . ILE A 1 224 ? -1.924 8.838 16.815 1.00 79.19 224 ILE A CA 1
ATOM 1816 C C . ILE A 1 224 ? -1.180 8.398 15.557 1.00 79.19 224 ILE A C 1
ATOM 1818 O O . ILE A 1 224 ? -1.760 7.776 14.668 1.00 79.19 224 ILE A O 1
ATOM 1822 N N . THR A 1 225 ? 0.111 8.714 15.496 1.00 79.31 225 THR A N 1
ATOM 1823 C CA . THR A 1 225 ? 1.026 8.227 14.458 1.00 79.31 225 THR A CA 1
ATOM 1824 C C . THR A 1 225 ? 2.063 7.340 15.125 1.00 79.31 225 THR A C 1
ATOM 1826 O O . THR A 1 225 ? 2.756 7.798 16.034 1.00 79.31 225 THR A O 1
ATOM 1829 N N . ILE A 1 226 ? 2.137 6.085 14.683 1.00 81.38 226 ILE A N 1
ATOM 1830 C CA . ILE A 1 226 ? 3.112 5.093 15.152 1.00 81.38 226 ILE A CA 1
ATOM 1831 C C . ILE A 1 226 ? 4.128 4.808 14.053 1.00 81.38 226 ILE A C 1
ATOM 1833 O O . ILE A 1 226 ? 3.692 4.654 12.884 1.00 81.38 226 ILE A O 1
#

Secondary structure (DSSP, 8-state):
---HHHHHHHHHHHHHT--TTPEEEEEEEE--SS-S----HHHHHHHTTT-HHHHHHHHHTTT--EEEEEEEETT---TTTTTTS-PPPP-EEE-GGGGSEEEEEEES-EEEE--S-S-TT---TT--EEEEEGGGBS-HHHHHHHHTT-TT--EEEEEE-TTHHHHHHH--S-S-SSTTT-TT-TTGGGG-----TTSEEEEEETT----------S-PPPEEE-

Organism: Oesophagostomum dentatum (NCBI:txid61180)

Radius of gyration: 18.46 Å; chains: 1; bounding box: 41×50×50 Å

pLDDT: mean 79.62, std 16.19, range [28.83, 98.19]